Protein AF-A0A1H1I1M3-F1 (afdb_monomer_lite)

Sequence (233 aa):
MAVSGVIFKTKLDAVVPIEPDVLPPVRPRKKPLKFWPIGEDGAALAGPPSASALPGLVDVDDETRNTVATYEMVATALDGAIAVTSDAINPLKAQIAGLQVEAAQLKGVVAELRSQIAQIAFIQERLSIDRQGRPGQPGLRGRDGPPGVRGERGERGEPGRPAPAVIEWRPDPEAFTIQAVLSDGSTGPMIALRSLFEAYDAAASLLDDRDIAAASAEARAELERQTESHWAK

Radius of gyration: 39.54 Å; chains: 1; bounding box: 81×70×113 Å

Foldseek 3Di:
DDDDDDDDDDDPDDDDPDDPDPDPPDDPPPPPPPPDPPDPPPPPPDPDPPPDDDDPDDPCPVVNVVVVVVVVVVVVVVVVVVVVVVVVVVVVVVVVVVVVVVVVVVVVVVVVVVVVVVVVVVVVVVVVVVVVPDPPDPPDDDDDDDDDDPPDDDDDDDPDDDDWDFDDWDADPVQQWIWTQTPVRDIHDIDRCVVVVVVVVVVVVVVVVVVVVVVVVVVVVVVVVVVVVVVVD

pLDDT: mean 81.89, std 17.89, range [38.47, 98.38]

Secondary structure (DSSP, 8-state):
-------------------S------PPPPPP---PPPP----------------------HHHHHHHHHHHHHHHHHHHHHHHHHHHHHHHHHHHHHHHHHHHHHHHHHHHHHHHHHHHHHHHHHHHHHHT-SPPPPPP-PPPPPPPP-PPPPPPPPPPPPPPPEEEEEEETTTTEEEEEETTS-EEEEEE-HHHHHHHHHHHHHHHHHHHHHHHHHHHHHHHHHHHHHHT-

Structure (mmCIF, N/CA/C/O backbone):
data_AF-A0A1H1I1M3-F1
#
_entry.id   AF-A0A1H1I1M3-F1
#
loop_
_atom_site.group_PDB
_atom_site.id
_atom_site.type_symbol
_atom_site.label_atom_id
_atom_site.label_alt_id
_atom_site.label_comp_id
_atom_site.label_asym_id
_atom_site.label_entity_id
_atom_site.label_seq_id
_atom_site.pdbx_PDB_ins_code
_atom_site.Cartn_x
_atom_site.Cartn_y
_atom_site.Cartn_z
_atom_site.occupancy
_atom_site.B_iso_or_equiv
_atom_site.auth_seq_id
_atom_site.auth_comp_id
_atom_site.auth_asym_id
_atom_site.auth_atom_id
_atom_site.pdbx_PDB_model_num
ATOM 1 N N . MET A 1 1 ? 35.496 -7.332 -1.064 1.00 42.56 1 MET A N 1
ATOM 2 C CA . MET A 1 1 ? 34.671 -6.414 -1.878 1.00 42.56 1 MET A CA 1
ATOM 3 C C . MET A 1 1 ? 33.697 -5.726 -0.939 1.00 42.56 1 MET A C 1
ATOM 5 O O . MET A 1 1 ? 32.832 -6.394 -0.395 1.00 42.56 1 MET A O 1
ATOM 9 N N . ALA A 1 2 ? 33.927 -4.449 -0.637 1.00 38.47 2 ALA A N 1
ATOM 10 C CA . ALA A 1 2 ? 33.110 -3.673 0.292 1.00 38.47 2 ALA A CA 1
ATOM 11 C C . ALA A 1 2 ? 32.003 -2.962 -0.494 1.00 38.47 2 ALA A C 1
ATOM 13 O O . ALA A 1 2 ? 32.304 -2.143 -1.359 1.00 38.47 2 ALA A O 1
ATOM 14 N N . VAL A 1 3 ? 30.742 -3.287 -0.213 1.00 41.94 3 VAL A N 1
ATOM 15 C CA . VAL A 1 3 ? 29.587 -2.575 -0.772 1.00 41.94 3 VAL A CA 1
ATOM 16 C C . VAL A 1 3 ? 29.088 -1.624 0.311 1.00 41.94 3 VAL A C 1
ATOM 18 O O . VAL A 1 3 ? 28.521 -2.043 1.316 1.00 41.94 3 VAL A O 1
ATOM 21 N N . SER A 1 4 ? 29.394 -0.341 0.134 1.00 43.84 4 SER A N 1
ATOM 22 C CA . SER A 1 4 ? 28.952 0.747 1.006 1.00 43.84 4 SER A CA 1
ATOM 23 C C . SER A 1 4 ? 27.463 1.002 0.760 1.00 43.84 4 SER A C 1
ATOM 25 O O . SER A 1 4 ? 27.085 1.587 -0.255 1.00 43.84 4 SER A O 1
ATOM 27 N N . GLY A 1 5 ? 26.612 0.496 1.652 1.00 46.88 5 GLY A N 1
ATOM 28 C CA . GLY A 1 5 ? 25.166 0.699 1.614 1.00 46.88 5 GLY A CA 1
ATOM 29 C C . GLY A 1 5 ? 24.780 2.010 2.294 1.00 46.88 5 GLY A C 1
ATOM 30 O O . GLY A 1 5 ? 24.913 2.155 3.507 1.00 46.88 5 GLY A O 1
ATOM 31 N N . VAL A 1 6 ? 24.296 2.969 1.508 1.00 46.62 6 VAL A N 1
ATOM 32 C CA . VAL A 1 6 ? 23.736 4.238 1.987 1.00 46.62 6 VAL A CA 1
ATOM 33 C C . VAL A 1 6 ? 22.363 3.972 2.613 1.00 46.62 6 VAL A C 1
ATOM 35 O O . VAL A 1 6 ? 21.419 3.596 1.924 1.00 46.62 6 VAL A O 1
ATOM 38 N N . ILE A 1 7 ? 22.247 4.168 3.927 1.00 49.38 7 ILE A N 1
ATOM 39 C CA . ILE A 1 7 ? 20.989 4.034 4.673 1.00 49.38 7 ILE A CA 1
ATOM 40 C C . ILE A 1 7 ? 20.180 5.327 4.515 1.00 49.38 7 ILE A C 1
ATOM 42 O O . ILE A 1 7 ? 20.521 6.357 5.101 1.00 49.38 7 ILE A O 1
ATOM 46 N N . PHE A 1 8 ? 19.070 5.273 3.778 1.00 38.47 8 PHE A N 1
ATOM 47 C CA . PHE A 1 8 ? 18.045 6.314 3.826 1.00 38.47 8 PHE A CA 1
ATOM 48 C C . PHE A 1 8 ? 17.145 6.079 5.046 1.00 38.47 8 PHE A C 1
ATOM 50 O O . PHE A 1 8 ? 16.310 5.180 5.065 1.00 38.47 8 PHE A O 1
ATOM 57 N N . LYS A 1 9 ? 17.318 6.894 6.093 1.00 45.19 9 LYS A N 1
ATOM 58 C CA . LYS A 1 9 ? 16.369 6.983 7.211 1.00 45.19 9 LYS A CA 1
ATOM 59 C C . LYS A 1 9 ? 15.135 7.768 6.762 1.00 45.19 9 LYS A C 1
ATOM 61 O O . LYS A 1 9 ? 15.144 8.996 6.805 1.00 45.19 9 LYS A O 1
ATOM 66 N N . THR A 1 10 ? 14.060 7.085 6.388 1.00 42.09 10 THR A N 1
ATOM 67 C CA . THR A 1 10 ? 12.730 7.704 6.320 1.00 42.09 10 THR A CA 1
ATOM 68 C C . THR A 1 10 ? 12.078 7.616 7.694 1.00 42.09 10 THR A C 1
ATOM 70 O O . THR A 1 10 ? 11.663 6.546 8.134 1.00 42.09 10 THR A O 1
ATOM 73 N N . LYS A 1 11 ? 12.035 8.752 8.396 1.00 47.41 11 LYS A N 1
ATOM 74 C CA . LYS A 1 11 ? 11.219 8.922 9.599 1.00 47.41 11 LYS A CA 1
ATOM 75 C C . LYS A 1 11 ? 9.748 8.815 9.206 1.00 47.41 11 LYS A C 1
ATOM 77 O O . LYS A 1 11 ? 9.267 9.578 8.373 1.00 47.41 11 LYS A O 1
ATOM 82 N N . LEU A 1 12 ? 9.070 7.840 9.800 1.00 44.50 12 LEU A N 1
ATOM 83 C CA . LEU A 1 12 ? 7.626 7.685 9.758 1.00 44.50 12 LEU A CA 1
ATOM 84 C C . LEU A 1 12 ? 7.037 8.682 10.771 1.00 44.50 12 LEU A C 1
ATOM 86 O O . LEU A 1 12 ? 6.810 8.337 11.928 1.00 44.50 12 LEU A O 1
ATOM 90 N N . ASP A 1 13 ? 6.900 9.945 10.370 1.00 46.41 13 ASP A N 1
ATOM 91 C CA . ASP A 1 13 ? 6.314 10.975 11.225 1.00 46.41 13 ASP A CA 1
ATOM 92 C C . ASP A 1 13 ? 4.783 10.981 11.099 1.00 46.41 13 ASP A C 1
ATOM 94 O O . ASP A 1 13 ? 4.220 10.993 10.006 1.00 46.41 13 ASP A O 1
ATOM 98 N N . ALA A 1 14 ? 4.159 10.926 12.277 1.00 49.03 14 ALA A N 1
ATOM 99 C CA . ALA A 1 14 ? 2.832 11.376 12.684 1.00 49.03 14 ALA A CA 1
ATOM 100 C C . ALA A 1 14 ? 1.819 11.775 11.592 1.00 49.03 14 ALA A C 1
ATOM 102 O O . ALA A 1 14 ? 2.026 12.693 10.802 1.00 49.03 14 ALA A O 1
ATOM 103 N N . VAL A 1 15 ? 0.631 11.169 11.678 1.00 50.03 15 VAL A N 1
ATOM 104 C CA . VAL A 1 15 ? -0.590 11.619 10.998 1.00 50.03 15 VAL A CA 1
ATOM 105 C C . VAL A 1 15 ? -0.932 13.034 11.479 1.00 50.03 15 VAL A C 1
ATOM 107 O O . VAL A 1 15 ? -1.489 13.225 12.559 1.00 50.03 15 VAL A O 1
ATOM 110 N N . VAL A 1 16 ? -0.555 14.029 10.677 1.00 49.66 16 VAL A N 1
ATOM 111 C CA . VAL A 1 16 ? -0.916 15.437 10.865 1.00 49.66 16 VAL A CA 1
ATOM 112 C C . VAL A 1 16 ? -2.386 15.616 10.462 1.00 49.66 16 VAL A C 1
ATOM 114 O O . VAL A 1 16 ? -2.764 15.189 9.367 1.00 49.66 16 VAL A O 1
ATOM 117 N N . PRO A 1 17 ? -3.238 16.222 11.309 1.00 54.59 17 PRO A N 1
ATOM 118 C CA . PRO A 1 17 ? -4.605 16.557 10.931 1.00 54.59 17 PRO A CA 1
ATOM 119 C C . PRO A 1 17 ? -4.581 17.551 9.763 1.00 54.59 17 PRO A C 1
ATOM 121 O O . PRO A 1 17 ? -3.954 18.605 9.841 1.00 54.59 17 PRO A O 1
ATOM 124 N N . ILE A 1 18 ? -5.237 17.186 8.663 1.00 50.00 18 ILE A N 1
ATOM 125 C CA . ILE A 1 18 ? -5.334 18.006 7.453 1.00 50.00 18 ILE A CA 1
ATOM 126 C C . ILE A 1 18 ? -6.257 19.189 7.770 1.00 50.00 18 ILE A C 1
ATOM 128 O O . ILE A 1 18 ? -7.476 19.029 7.837 1.00 50.00 18 ILE A O 1
ATOM 132 N N . GLU A 1 19 ? -5.674 20.364 8.005 1.00 56.66 19 GLU A N 1
ATOM 133 C CA . GLU A 1 19 ? -6.408 21.629 8.044 1.00 56.66 19 GLU A CA 1
ATOM 134 C C . GLU A 1 19 ? -7.055 21.904 6.674 1.00 56.66 19 GLU A C 1
ATOM 136 O O . GLU A 1 19 ? -6.426 21.667 5.636 1.00 56.66 19 GLU A O 1
ATOM 141 N N . PRO A 1 20 ? -8.306 22.397 6.639 1.00 61.19 20 PRO A N 1
ATOM 142 C CA . PRO A 1 20 ? -8.978 22.721 5.392 1.00 61.19 20 PRO A CA 1
ATOM 143 C C . PRO A 1 20 ? -8.307 23.920 4.707 1.00 61.19 20 PRO A C 1
ATOM 145 O O . PRO A 1 20 ? -8.454 25.065 5.121 1.00 61.19 20 PRO A O 1
ATOM 148 N N . ASP A 1 21 ? -7.595 23.611 3.625 1.00 58.31 21 ASP A N 1
ATOM 149 C CA . ASP 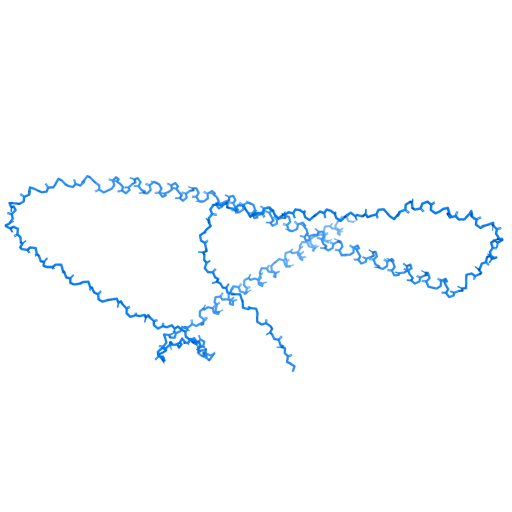A 1 21 ? -7.444 24.433 2.420 1.00 58.31 21 ASP A CA 1
ATOM 150 C C . ASP A 1 21 ? -6.884 25.856 2.614 1.00 58.31 21 ASP A C 1
ATOM 152 O O . ASP A 1 21 ? -7.373 26.839 2.053 1.00 58.31 21 ASP A O 1
ATOM 156 N N . VAL A 1 22 ? -5.785 25.978 3.366 1.00 55.97 22 VAL A N 1
ATOM 157 C CA . VAL A 1 22 ? -4.909 27.150 3.239 1.00 55.97 22 VAL A CA 1
ATOM 158 C C . VAL A 1 22 ? -4.063 26.958 1.983 1.00 55.97 22 VAL A C 1
ATOM 160 O O . VAL A 1 22 ? -2.968 26.394 2.022 1.00 55.97 22 VAL A O 1
ATOM 163 N N . LEU A 1 23 ? -4.604 27.400 0.844 1.00 65.19 23 LEU A N 1
ATOM 164 C CA . LEU A 1 23 ? -3.876 27.482 -0.421 1.00 65.19 23 LEU A CA 1
ATOM 165 C C . LEU A 1 23 ? -2.497 28.116 -0.167 1.00 65.19 23 LEU A C 1
ATOM 167 O O . LEU A 1 23 ? -2.428 29.229 0.369 1.00 65.19 23 LEU A O 1
ATOM 171 N N . PRO A 1 24 ? -1.389 27.443 -0.532 1.00 64.94 24 PRO A N 1
ATOM 172 C CA . PRO A 1 24 ? -0.064 28.004 -0.334 1.00 64.94 24 PRO A CA 1
ATOM 173 C C . PRO A 1 24 ? 0.019 29.350 -1.066 1.00 64.94 24 PRO A C 1
ATOM 175 O O . PRO A 1 24 ? -0.529 29.473 -2.169 1.00 64.94 24 PRO A O 1
ATOM 178 N N . PRO A 1 25 ? 0.699 30.363 -0.495 1.00 65.31 25 PRO A N 1
ATOM 179 C CA . PRO A 1 25 ? 0.826 31.663 -1.134 1.00 65.31 25 PRO A CA 1
ATOM 180 C C . PRO A 1 25 ? 1.374 31.457 -2.543 1.00 65.31 25 PRO A C 1
ATOM 182 O O . PRO A 1 25 ? 2.437 30.857 -2.733 1.00 65.31 25 PRO A O 1
ATOM 185 N N . VAL A 1 26 ? 0.596 31.908 -3.530 1.00 66.81 26 VAL A N 1
ATOM 186 C CA . VAL A 1 26 ? 0.902 31.806 -4.956 1.00 66.81 26 VAL A CA 1
ATOM 187 C C . VAL A 1 26 ? 2.319 32.321 -5.157 1.00 66.81 26 VAL A C 1
ATOM 189 O O . VAL A 1 26 ? 2.575 33.521 -5.041 1.00 66.81 26 VAL A O 1
ATOM 192 N N . ARG A 1 27 ? 3.267 31.408 -5.417 1.00 63.28 27 ARG A N 1
ATOM 193 C CA . ARG A 1 27 ? 4.649 31.804 -5.691 1.00 63.28 27 ARG A CA 1
ATOM 194 C C . ARG A 1 27 ? 4.596 32.778 -6.866 1.00 63.28 27 ARG A C 1
ATOM 196 O O . ARG A 1 27 ? 3.997 32.425 -7.888 1.00 63.28 27 ARG A O 1
ATOM 203 N N . PRO A 1 28 ? 5.183 33.981 -6.750 1.00 63.81 28 PRO A N 1
ATOM 204 C CA . PRO A 1 28 ? 5.180 34.928 -7.848 1.00 63.81 28 PRO A CA 1
ATOM 205 C C . PRO A 1 28 ? 5.785 34.222 -9.057 1.00 63.81 28 PRO A C 1
ATOM 207 O O . PRO A 1 28 ? 6.911 33.719 -8.993 1.00 63.81 28 PRO A O 1
ATOM 210 N N . ARG A 1 29 ? 4.994 34.111 -10.132 1.00 60.38 29 ARG A N 1
ATOM 211 C CA . ARG A 1 29 ? 5.424 33.518 -11.399 1.00 60.38 29 ARG A CA 1
ATOM 212 C C . ARG A 1 29 ? 6.768 34.146 -11.749 1.00 60.38 29 ARG A C 1
ATOM 214 O O . ARG A 1 29 ? 6.844 35.365 -11.920 1.00 60.38 29 ARG A O 1
ATOM 221 N N . LYS A 1 30 ? 7.830 33.330 -11.794 1.00 56.72 30 LYS A N 1
ATOM 222 C CA . LYS A 1 30 ? 9.136 33.768 -12.295 1.00 56.72 30 LYS A CA 1
ATOM 223 C C . LYS A 1 30 ? 8.859 34.422 -13.643 1.00 56.72 30 LYS A C 1
ATOM 225 O O . LYS A 1 30 ? 8.278 33.782 -14.519 1.00 56.72 30 LYS A O 1
ATOM 230 N N . LYS A 1 31 ? 9.164 35.719 -13.745 1.00 66.62 31 LYS A N 1
ATOM 231 C CA . LYS A 1 31 ? 8.976 36.488 -14.977 1.00 66.62 31 LYS A CA 1
ATOM 232 C C . LYS A 1 31 ? 9.589 35.666 -16.119 1.00 66.62 31 LYS A C 1
ATOM 234 O O . LYS A 1 31 ? 10.684 35.135 -15.909 1.00 66.62 31 LYS A O 1
ATOM 239 N N . PRO A 1 32 ? 8.901 35.512 -17.264 1.00 67.06 32 PRO A N 1
ATOM 240 C CA . PRO A 1 32 ? 9.473 34.803 -18.400 1.00 67.06 32 PRO A CA 1
ATOM 241 C C . PRO A 1 32 ? 10.851 35.400 -18.673 1.00 67.06 32 PRO A C 1
ATOM 243 O O . PRO A 1 32 ? 10.992 36.629 -18.660 1.00 67.06 32 PRO A O 1
ATOM 246 N N . LEU A 1 33 ? 11.864 34.541 -18.836 1.00 55.72 33 LEU A N 1
ATOM 247 C CA . LEU A 1 33 ? 13.166 34.978 -19.321 1.00 55.72 33 LEU A CA 1
ATOM 248 C C . LEU A 1 33 ? 12.891 35.769 -20.599 1.00 55.72 33 LEU A C 1
ATOM 250 O O . LEU A 1 33 ? 12.441 35.207 -21.596 1.00 55.72 33 LEU A O 1
ATOM 254 N N . LYS A 1 34 ? 13.089 37.088 -20.535 1.00 59.56 34 LYS A N 1
ATOM 255 C CA . LYS A 1 34 ? 13.102 37.927 -21.722 1.00 59.56 34 LYS A CA 1
ATOM 256 C C . LYS A 1 34 ? 14.296 37.445 -22.530 1.00 59.56 34 LYS A C 1
ATOM 258 O O . LYS A 1 34 ? 15.428 37.789 -22.204 1.00 59.56 34 LYS A O 1
ATOM 263 N N . PHE A 1 35 ? 14.029 36.616 -23.534 1.00 54.56 35 PHE A N 1
ATOM 264 C CA . PHE A 1 35 ? 14.908 36.499 -24.682 1.00 54.56 35 PHE A CA 1
ATOM 265 C C . PHE A 1 35 ? 15.078 37.924 -25.195 1.00 54.56 35 PHE A C 1
ATOM 267 O O . PHE A 1 35 ? 14.125 38.539 -25.674 1.00 54.56 35 PHE A O 1
ATOM 274 N N . TRP A 1 36 ? 16.256 38.492 -24.972 1.00 50.16 36 TRP A N 1
ATOM 275 C CA . TRP A 1 36 ? 16.646 39.667 -25.722 1.00 50.16 36 TRP A CA 1
ATOM 276 C C . TRP A 1 36 ? 16.751 39.202 -27.176 1.00 50.16 36 TRP A C 1
ATOM 278 O O . TRP A 1 36 ? 17.484 38.240 -27.426 1.00 50.16 36 TRP A O 1
ATOM 288 N N . PRO A 1 37 ? 16.010 39.799 -28.127 1.00 50.50 37 PRO A N 1
ATOM 289 C CA . PRO A 1 37 ? 16.393 39.659 -29.518 1.00 50.50 37 PRO A CA 1
ATOM 290 C C . PRO A 1 37 ? 17.838 40.148 -29.608 1.00 50.50 37 PRO A C 1
ATOM 292 O O . PRO A 1 37 ? 18.166 41.219 -29.094 1.00 50.50 37 PRO A O 1
ATOM 295 N N . ILE A 1 38 ? 18.711 39.318 -30.176 1.00 55.31 38 ILE A N 1
ATOM 296 C CA . ILE A 1 38 ? 20.031 39.764 -30.614 1.00 55.31 38 ILE A CA 1
ATOM 297 C C . ILE A 1 38 ? 19.762 40.984 -31.487 1.00 55.31 38 ILE A C 1
ATOM 299 O O . ILE A 1 38 ? 19.000 40.892 -32.450 1.00 55.31 38 ILE A O 1
ATOM 303 N N . GLY A 1 39 ? 20.261 42.127 -31.021 1.00 45.56 39 GLY A N 1
ATOM 304 C CA . GLY A 1 39 ? 19.856 43.433 -31.493 1.00 45.56 39 GLY A CA 1
ATOM 305 C C . GLY A 1 39 ? 20.009 43.550 -32.997 1.00 45.56 39 GLY A C 1
ATOM 306 O O . GLY A 1 39 ? 21.063 43.252 -33.559 1.00 45.56 39 GLY A O 1
ATOM 307 N N . GLU A 1 40 ? 18.959 44.093 -33.603 1.00 50.59 40 GLU A N 1
ATOM 308 C CA . GLU A 1 40 ? 19.010 45.002 -34.745 1.00 50.59 40 GLU A CA 1
ATOM 309 C C . GLU A 1 40 ? 19.822 46.259 -34.374 1.00 50.59 40 GLU A C 1
ATOM 311 O O . GLU A 1 40 ? 19.376 47.395 -34.552 1.00 50.59 40 GLU A O 1
ATOM 316 N N . ASP A 1 41 ? 21.019 46.075 -33.816 1.00 50.25 41 ASP A N 1
ATOM 317 C CA . ASP A 1 41 ? 21.994 47.136 -33.699 1.00 50.25 41 ASP A CA 1
ATOM 318 C C . ASP A 1 41 ? 22.412 47.402 -35.138 1.00 50.25 41 ASP A C 1
ATOM 320 O O . ASP A 1 41 ? 23.291 46.741 -35.690 1.00 50.25 41 ASP A O 1
ATOM 324 N N . GLY A 1 42 ? 21.703 48.344 -35.761 1.00 56.50 42 GLY A N 1
ATOM 325 C CA . GLY A 1 42 ? 21.952 48.923 -37.073 1.00 56.50 42 GLY A CA 1
ATOM 326 C C . GLY A 1 42 ? 23.299 49.642 -37.157 1.00 56.50 42 GLY A C 1
ATOM 327 O O . GLY A 1 42 ? 23.399 50.721 -37.736 1.00 56.50 42 GLY A O 1
ATOM 328 N N . ALA A 1 43 ? 24.355 49.046 -36.605 1.00 49.03 43 ALA A N 1
ATOM 329 C CA . ALA A 1 43 ? 25.679 49.166 -37.161 1.00 49.03 43 ALA A CA 1
ATOM 330 C C . ALA A 1 43 ? 25.572 48.568 -38.562 1.00 49.03 43 ALA A C 1
ATOM 332 O O . ALA A 1 43 ? 25.422 47.359 -38.729 1.00 49.03 43 ALA A O 1
ATOM 333 N N . ALA A 1 44 ? 25.569 49.451 -39.559 1.00 48.75 44 ALA A N 1
ATOM 334 C CA . ALA A 1 44 ? 25.718 49.092 -40.952 1.00 48.75 44 ALA A CA 1
ATOM 335 C C . ALA A 1 44 ? 26.859 48.074 -41.062 1.00 48.75 44 ALA A C 1
ATOM 337 O O . ALA A 1 44 ? 28.035 48.437 -40.993 1.00 48.75 44 ALA A O 1
ATOM 338 N N . LEU A 1 45 ? 26.502 46.791 -41.188 1.00 51.75 45 LEU A N 1
ATOM 339 C CA . LEU A 1 45 ? 27.407 45.781 -41.695 1.00 51.75 45 LEU A CA 1
ATOM 340 C C . LEU A 1 45 ? 27.850 46.341 -43.037 1.00 51.75 45 LEU A C 1
ATOM 342 O O . LEU A 1 45 ? 27.033 46.531 -43.942 1.00 51.75 45 LEU A O 1
ATOM 346 N N . ALA A 1 46 ? 29.125 46.728 -43.088 1.00 51.62 46 ALA A N 1
ATOM 347 C CA . ALA A 1 46 ? 29.807 47.135 -44.296 1.00 51.62 46 ALA A CA 1
ATOM 348 C C . ALA A 1 46 ? 29.342 46.216 -45.430 1.00 51.62 46 ALA A C 1
ATOM 350 O O . ALA A 1 46 ? 29.242 45.003 -45.227 1.00 51.62 46 ALA A O 1
ATOM 351 N N . GLY A 1 47 ? 28.967 46.825 -46.561 1.00 54.34 47 GLY A N 1
ATOM 352 C CA . GLY A 1 47 ? 28.328 46.140 -47.681 1.00 54.34 47 GLY A CA 1
ATOM 353 C C . GLY A 1 47 ? 29.005 44.808 -48.009 1.00 54.34 47 GLY A C 1
ATOM 354 O O . GLY A 1 47 ? 30.206 44.671 -47.751 1.00 54.34 47 GLY A O 1
ATOM 355 N N . PRO A 1 48 ? 28.244 43.833 -48.551 1.00 60.16 48 PRO A N 1
ATOM 356 C CA . PRO A 1 48 ? 28.747 42.487 -48.797 1.00 60.16 48 PRO A CA 1
ATOM 357 C C . PRO A 1 48 ? 30.123 42.607 -49.450 1.00 60.16 48 PRO A C 1
ATOM 359 O O . PRO A 1 48 ? 30.233 43.342 -50.440 1.00 60.16 48 PRO A O 1
ATOM 362 N N . PRO A 1 49 ? 31.181 41.996 -48.878 1.00 61.19 49 PRO A N 1
ATOM 363 C CA . PRO A 1 49 ? 32.490 42.062 -49.493 1.00 61.19 49 PRO A CA 1
ATOM 364 C C . PRO A 1 49 ? 32.305 41.614 -50.936 1.00 61.19 49 PRO A C 1
ATOM 366 O O . PRO A 1 49 ? 31.739 40.548 -51.192 1.00 61.19 49 PRO A O 1
ATOM 369 N N . SER A 1 50 ? 32.688 42.509 -51.851 1.00 60.06 50 SER A N 1
ATOM 370 C CA . SER A 1 50 ? 32.728 42.280 -53.290 1.00 60.06 50 SER A CA 1
ATOM 371 C C . SER A 1 50 ? 33.114 40.830 -53.539 1.00 60.06 50 SER A C 1
ATOM 373 O O . SER A 1 50 ? 34.088 40.371 -52.940 1.00 60.06 50 SER A O 1
ATOM 375 N N . ALA A 1 51 ? 32.306 40.129 -54.339 1.00 55.50 51 ALA A N 1
ATOM 376 C CA . ALA A 1 51 ? 32.428 38.715 -54.664 1.00 55.50 51 ALA A CA 1
ATOM 377 C C . ALA A 1 51 ? 33.813 38.413 -55.259 1.00 55.50 51 ALA A C 1
ATOM 379 O O . ALA A 1 51 ? 33.999 38.316 -56.470 1.00 55.50 51 ALA A O 1
ATOM 380 N N . SER A 1 52 ? 34.805 38.302 -54.383 1.00 59.00 52 SER A N 1
ATOM 381 C CA . SER A 1 52 ? 36.123 37.793 -54.688 1.00 59.00 52 SER A CA 1
ATOM 382 C C . SER A 1 52 ? 35.922 36.324 -55.001 1.00 59.00 52 SER A C 1
ATOM 384 O O . SER A 1 52 ? 35.435 35.575 -54.157 1.00 59.00 52 SER A O 1
ATOM 386 N N . ALA A 1 53 ? 36.212 35.996 -56.260 1.00 58.34 53 ALA A N 1
ATOM 387 C CA . ALA A 1 53 ? 36.257 34.676 -56.866 1.00 58.34 53 ALA A CA 1
ATOM 388 C C . ALA A 1 53 ? 36.200 33.531 -55.846 1.00 58.34 53 ALA A C 1
ATOM 390 O O . ALA A 1 53 ? 37.121 33.364 -55.044 1.00 58.34 53 ALA A O 1
ATOM 391 N N . LEU A 1 54 ? 35.103 32.765 -55.910 1.00 57.22 54 LEU A N 1
ATOM 392 C CA . LEU A 1 54 ? 34.927 31.494 -55.211 1.00 57.22 54 LEU A CA 1
ATOM 393 C C . LEU A 1 54 ? 36.265 30.736 -55.210 1.00 57.22 54 LEU A C 1
ATOM 395 O O . LEU A 1 54 ? 36.784 30.476 -56.302 1.00 57.22 54 LEU A O 1
ATOM 399 N N . PRO A 1 55 ? 36.852 30.413 -54.039 1.00 58.41 55 PRO A N 1
ATOM 400 C CA . PRO A 1 55 ? 38.013 29.541 -54.001 1.00 58.41 55 PRO A CA 1
ATOM 401 C C . PRO A 1 55 ? 37.635 28.260 -54.742 1.00 58.41 55 PRO A C 1
ATOM 403 O O . PRO A 1 55 ? 36.557 27.702 -54.519 1.00 58.41 55 PRO A O 1
ATOM 406 N N . GLY A 1 56 ? 38.476 27.891 -55.712 1.00 61.72 56 GLY A N 1
ATOM 407 C CA . GLY A 1 56 ? 38.228 26.776 -56.614 1.00 61.72 56 GLY A CA 1
ATOM 408 C C . GLY A 1 56 ? 37.814 25.539 -55.834 1.00 61.72 56 GLY A C 1
ATOM 409 O O . GLY A 1 56 ? 38.377 25.286 -54.772 1.00 61.72 56 GLY A O 1
ATOM 410 N N . LEU A 1 57 ? 36.802 24.848 -56.373 1.00 55.84 57 LEU A N 1
ATOM 411 C CA . LEU A 1 57 ? 36.303 23.529 -55.990 1.00 55.84 57 LEU A CA 1
ATOM 412 C C . LEU A 1 57 ? 37.345 22.778 -55.151 1.00 55.84 57 LEU A C 1
ATOM 414 O O . LEU A 1 57 ? 38.276 22.197 -55.704 1.00 55.84 57 LEU A O 1
ATOM 418 N N . VAL A 1 58 ? 37.235 22.894 -53.824 1.00 62.53 58 VAL A N 1
ATOM 419 C CA . VAL A 1 58 ? 38.137 22.203 -52.904 1.00 62.53 58 VAL A CA 1
ATOM 420 C C . VAL A 1 58 ? 37.861 20.731 -53.136 1.00 62.53 58 VAL A C 1
ATOM 422 O O . VAL A 1 58 ? 36.735 20.278 -52.916 1.00 62.53 58 VAL A O 1
ATOM 425 N N . ASP A 1 59 ? 38.848 20.032 -53.689 1.00 68.00 59 ASP A N 1
ATOM 426 C CA . ASP A 1 59 ? 38.760 18.598 -53.892 1.00 68.00 59 ASP A CA 1
ATOM 427 C C . ASP A 1 59 ? 38.550 17.993 -52.505 1.00 68.00 59 ASP A C 1
ATOM 429 O O . ASP A 1 59 ? 39.343 18.203 -51.589 1.00 68.00 59 ASP A O 1
ATOM 433 N N . VAL A 1 60 ? 37.375 17.404 -52.304 1.00 73.00 60 VAL A N 1
ATOM 434 C CA . VAL A 1 60 ? 36.962 16.849 -51.018 1.00 73.00 60 VAL A CA 1
ATOM 435 C C . VAL A 1 60 ? 37.853 15.636 -50.795 1.00 73.00 60 VAL A C 1
ATOM 437 O O . VAL A 1 60 ? 37.578 14.569 -51.349 1.00 73.00 60 VAL A O 1
ATOM 440 N N . ASP A 1 61 ? 38.944 15.837 -50.052 1.00 79.56 61 ASP A N 1
ATOM 441 C CA . ASP A 1 61 ? 39.931 14.806 -49.747 1.00 79.56 61 ASP A CA 1
ATOM 442 C C . ASP A 1 61 ? 39.218 13.554 -49.219 1.00 79.56 61 ASP A C 1
ATOM 444 O O . ASP A 1 61 ? 38.260 13.652 -48.441 1.00 79.56 61 ASP A O 1
ATOM 448 N N . ASP A 1 62 ? 39.680 12.366 -49.611 1.00 82.62 62 ASP A N 1
ATOM 449 C CA . ASP A 1 62 ? 39.033 11.089 -49.269 1.00 82.62 62 ASP A CA 1
ATOM 450 C C . ASP A 1 62 ? 38.834 10.886 -47.752 1.00 82.62 62 ASP A C 1
ATOM 452 O O . ASP A 1 62 ? 37.908 10.192 -47.326 1.00 82.62 62 ASP A O 1
ATOM 456 N N . GLU A 1 63 ? 39.636 11.556 -46.920 1.00 82.88 63 GLU A N 1
ATOM 457 C CA . GLU A 1 63 ? 39.482 11.590 -45.463 1.00 82.88 63 GLU A CA 1
ATOM 458 C C . GLU A 1 63 ? 38.144 12.210 -45.024 1.00 82.88 63 GLU A C 1
ATOM 460 O O . GLU A 1 63 ? 37.457 11.665 -44.159 1.00 82.88 63 GLU A O 1
ATOM 465 N N . THR A 1 64 ? 37.713 13.300 -45.665 1.00 86.12 64 THR A N 1
ATOM 466 C CA . THR A 1 64 ? 36.430 13.956 -45.363 1.00 86.12 64 THR A CA 1
ATOM 467 C C . THR A 1 64 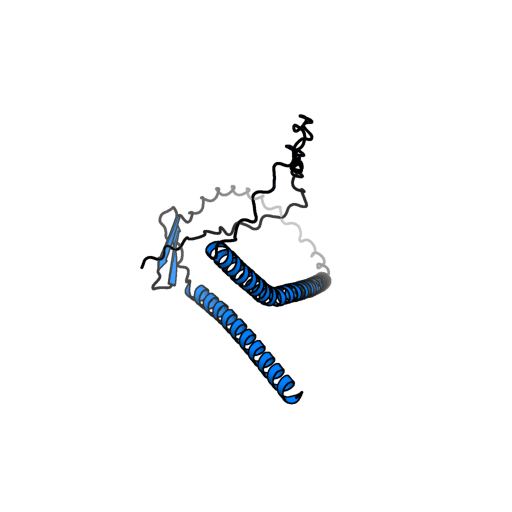? 35.227 13.151 -45.859 1.00 86.12 64 THR A C 1
ATOM 469 O O . THR A 1 64 ? 34.180 13.145 -45.216 1.00 86.12 64 THR A O 1
ATOM 472 N N . ARG A 1 65 ? 35.370 12.390 -46.953 1.00 82.81 65 ARG A N 1
ATOM 473 C CA . ARG A 1 65 ? 34.325 11.448 -47.392 1.00 82.81 65 ARG A CA 1
ATOM 474 C C . ARG A 1 65 ? 34.142 10.310 -46.391 1.00 82.81 65 ARG A C 1
ATOM 476 O O . ARG A 1 65 ? 33.011 9.923 -46.105 1.00 82.81 65 ARG A O 1
ATOM 483 N N . ASN A 1 66 ? 35.240 9.805 -45.828 1.00 88.50 66 ASN A N 1
ATOM 484 C CA . ASN A 1 66 ? 35.190 8.753 -44.818 1.00 88.50 66 ASN A CA 1
ATOM 485 C C . ASN A 1 66 ? 34.541 9.241 -43.510 1.00 88.50 66 ASN A C 1
ATOM 487 O O . ASN A 1 66 ? 33.742 8.520 -42.920 1.00 88.50 66 ASN A O 1
ATOM 491 N N . THR A 1 67 ? 34.815 10.475 -43.068 1.00 90.06 67 THR A N 1
ATOM 492 C CA . THR A 1 67 ? 34.157 11.023 -41.868 1.00 90.06 67 THR A CA 1
ATOM 493 C C . THR A 1 67 ? 32.661 11.242 -42.075 1.00 90.06 67 THR A C 1
ATOM 495 O O . THR A 1 67 ? 31.875 10.908 -41.194 1.00 90.06 67 THR A O 1
ATOM 498 N N . VAL A 1 68 ? 32.227 11.728 -43.241 1.00 92.25 68 VAL A N 1
ATOM 499 C CA . VAL A 1 68 ? 30.790 11.850 -43.543 1.00 92.25 68 VAL A CA 1
ATOM 500 C C . VAL A 1 68 ? 30.107 10.479 -43.517 1.00 92.25 68 VAL A C 1
ATOM 502 O O . VAL A 1 68 ? 29.074 10.331 -42.866 1.00 92.25 68 VAL A O 1
ATOM 505 N N . ALA A 1 69 ? 30.721 9.456 -44.118 1.00 92.56 69 ALA A N 1
ATOM 506 C CA . ALA A 1 69 ? 30.187 8.095 -44.098 1.00 92.56 69 ALA A CA 1
ATOM 507 C C . ALA A 1 69 ? 30.077 7.518 -42.672 1.00 92.56 69 ALA A C 1
ATOM 509 O O . ALA A 1 69 ? 29.094 6.847 -42.347 1.00 92.56 69 ALA A O 1
ATOM 510 N N . THR A 1 70 ? 31.044 7.795 -41.785 1.00 94.25 70 THR A N 1
ATOM 511 C CA . THR A 1 70 ? 30.945 7.356 -40.384 1.00 94.25 70 THR A CA 1
ATOM 512 C C . THR A 1 70 ? 29.842 8.094 -39.628 1.00 94.25 70 THR A C 1
ATOM 514 O O . THR A 1 70 ? 29.113 7.452 -38.870 1.00 94.25 70 THR A O 1
ATOM 517 N N . TYR A 1 71 ? 29.650 9.398 -39.856 1.00 95.06 71 TYR A N 1
ATOM 518 C CA . TYR A 1 71 ? 28.536 10.143 -39.259 1.00 95.06 71 TYR A CA 1
ATOM 519 C C . TYR A 1 71 ? 27.169 9.639 -39.732 1.00 95.06 71 TYR A C 1
ATOM 521 O O . TYR A 1 71 ? 26.276 9.476 -38.903 1.00 95.06 71 TYR A O 1
ATOM 529 N N . GLU A 1 72 ? 27.001 9.339 -41.022 1.00 95.25 72 GLU A N 1
ATOM 530 C CA . GLU A 1 72 ? 25.749 8.786 -41.560 1.00 95.25 72 GLU A CA 1
ATOM 531 C C . GLU A 1 72 ? 25.423 7.412 -40.962 1.00 95.25 72 GLU A C 1
ATOM 533 O O . GLU A 1 72 ? 24.278 7.145 -40.581 1.00 95.25 72 GLU A O 1
ATOM 538 N N . MET A 1 73 ? 26.432 6.551 -40.802 1.00 95.75 73 MET A N 1
ATOM 539 C CA . MET A 1 73 ? 26.262 5.251 -40.153 1.00 95.75 73 MET A CA 1
ATOM 540 C C . MET A 1 73 ? 25.853 5.401 -38.680 1.00 95.75 73 MET A C 1
ATOM 542 O O . MET A 1 73 ? 24.958 4.694 -38.214 1.00 95.75 73 MET A O 1
ATOM 546 N N . VAL A 1 74 ? 26.465 6.340 -37.948 1.00 97.31 74 VAL A N 1
ATOM 547 C CA . VAL A 1 74 ? 26.108 6.631 -36.549 1.00 97.31 74 VAL A CA 1
ATOM 548 C C . VAL A 1 74 ? 24.699 7.216 -36.442 1.00 97.31 74 VAL A C 1
ATOM 550 O O . VAL A 1 74 ? 23.950 6.801 -35.561 1.00 97.31 74 VAL A O 1
ATOM 553 N N . ALA A 1 75 ? 24.314 8.131 -37.335 1.00 96.44 75 ALA A N 1
ATOM 554 C CA . ALA A 1 75 ? 22.967 8.699 -37.366 1.00 96.44 75 ALA A CA 1
ATOM 555 C C . ALA A 1 75 ? 21.912 7.608 -37.602 1.00 96.44 75 ALA A C 1
ATOM 557 O O . ALA A 1 75 ? 20.967 7.485 -36.828 1.00 96.44 75 ALA A O 1
ATOM 558 N N . THR A 1 76 ? 22.150 6.734 -38.584 1.00 96.62 76 THR A N 1
ATOM 559 C CA . THR A 1 76 ? 21.266 5.596 -38.884 1.00 96.62 76 THR A CA 1
ATOM 560 C C . THR A 1 76 ? 21.164 4.629 -37.699 1.00 96.62 76 THR A C 1
ATOM 562 O O . THR A 1 76 ? 20.081 4.142 -37.372 1.00 96.62 76 THR A O 1
ATOM 565 N N . ALA A 1 77 ? 22.281 4.360 -37.013 1.00 96.38 77 ALA A N 1
ATOM 566 C CA . ALA A 1 77 ? 22.288 3.521 -35.817 1.00 96.38 77 ALA A CA 1
ATOM 567 C C . ALA A 1 77 ? 21.513 4.160 -34.651 1.00 96.38 77 ALA A C 1
ATOM 569 O O . ALA A 1 77 ? 20.805 3.459 -33.924 1.00 96.38 77 ALA A O 1
ATOM 570 N N . LEU A 1 78 ? 21.617 5.481 -34.481 1.00 97.62 78 LEU A N 1
ATOM 571 C CA . LEU A 1 78 ? 20.886 6.218 -33.454 1.00 97.62 78 LEU A CA 1
ATOM 572 C C . LEU A 1 78 ? 19.378 6.218 -33.732 1.00 97.62 78 LEU A C 1
ATOM 574 O O . LEU A 1 78 ? 18.604 5.959 -32.813 1.00 97.62 78 LEU A O 1
ATOM 578 N N . ASP A 1 79 ? 18.965 6.424 -34.983 1.00 96.62 79 ASP A N 1
ATOM 579 C CA . ASP A 1 79 ? 17.557 6.346 -35.386 1.00 96.62 79 ASP A CA 1
ATOM 580 C C . ASP A 1 79 ? 16.976 4.950 -35.119 1.00 96.62 79 ASP A C 1
ATOM 582 O O . ASP A 1 79 ? 15.871 4.822 -34.587 1.00 96.62 79 ASP A O 1
ATOM 586 N N . GLY A 1 80 ? 17.754 3.894 -35.385 1.00 96.75 80 GLY A N 1
ATOM 587 C CA . GLY A 1 80 ? 17.389 2.523 -35.025 1.00 96.75 80 GLY A CA 1
ATOM 588 C C . GLY A 1 80 ? 17.220 2.327 -33.513 1.00 96.75 80 GLY A C 1
ATOM 589 O O . GLY A 1 80 ? 16.235 1.736 -33.070 1.00 96.75 80 GLY A O 1
ATOM 590 N N . ALA A 1 81 ? 18.132 2.864 -32.698 1.00 96.81 81 ALA A N 1
ATOM 591 C CA . ALA A 1 81 ? 18.024 2.798 -31.239 1.00 96.81 81 ALA A CA 1
ATOM 592 C C . ALA A 1 81 ? 16.814 3.589 -30.704 1.00 96.81 81 ALA A C 1
ATOM 594 O O . ALA A 1 81 ? 16.135 3.143 -29.774 1.00 96.81 81 ALA A O 1
ATOM 595 N N . ILE A 1 82 ? 16.501 4.741 -31.305 1.00 96.31 82 ILE A N 1
ATOM 596 C CA . ILE A 1 82 ? 15.308 5.533 -30.977 1.00 96.31 82 ILE A CA 1
ATOM 597 C C . ILE A 1 82 ? 14.036 4.753 -31.328 1.00 96.31 82 ILE A C 1
ATOM 599 O O . ILE A 1 82 ? 13.103 4.725 -30.527 1.00 96.31 82 ILE A O 1
ATOM 603 N N . ALA A 1 83 ? 13.999 4.073 -32.476 1.00 95.81 83 ALA A N 1
ATOM 604 C CA . ALA A 1 83 ? 12.861 3.242 -32.859 1.00 95.81 83 ALA A CA 1
ATOM 605 C C . ALA A 1 83 ? 12.639 2.095 -31.858 1.00 95.81 83 ALA A C 1
ATOM 607 O O . ALA A 1 83 ? 11.556 1.984 -31.290 1.00 95.81 83 ALA A O 1
ATOM 608 N N . VAL A 1 84 ? 13.690 1.330 -31.536 1.00 97.00 84 VAL A N 1
ATOM 609 C CA . VAL A 1 84 ? 13.621 0.218 -30.566 1.00 97.00 84 VAL A CA 1
ATOM 610 C C . VAL A 1 84 ? 13.179 0.695 -29.179 1.00 97.00 84 VAL A C 1
ATOM 612 O O . VAL A 1 84 ? 12.368 0.049 -28.516 1.00 97.00 84 VAL A O 1
ATOM 615 N N . THR A 1 85 ? 13.688 1.841 -28.718 1.00 96.25 85 THR A N 1
ATOM 616 C CA . THR A 1 85 ? 13.286 2.395 -27.416 1.00 96.25 85 THR A CA 1
ATOM 617 C C . THR A 1 85 ? 11.852 2.918 -27.430 1.00 96.25 85 THR A C 1
ATOM 619 O O . THR A 1 85 ? 11.130 2.718 -26.455 1.00 96.25 85 THR A O 1
ATOM 622 N N . SER A 1 86 ? 11.399 3.534 -28.524 1.00 95.50 86 SER A N 1
ATOM 623 C CA . SER A 1 86 ? 10.002 3.946 -28.702 1.00 95.50 86 SER A CA 1
ATOM 624 C C . SER A 1 86 ? 9.058 2.741 -28.656 1.00 95.50 86 SER A C 1
ATOM 626 O O . SER A 1 86 ? 8.066 2.764 -27.922 1.00 95.50 86 SER A O 1
ATOM 628 N N . ASP A 1 87 ? 9.416 1.659 -29.350 1.00 96.12 87 ASP A N 1
ATOM 629 C CA . ASP A 1 87 ? 8.653 0.409 -29.370 1.00 96.12 87 ASP A CA 1
ATOM 630 C C . ASP A 1 87 ? 8.565 -0.239 -27.985 1.00 96.12 87 ASP A C 1
ATOM 632 O O . ASP A 1 87 ? 7.521 -0.782 -27.636 1.00 96.12 87 ASP A O 1
ATOM 636 N N . ALA A 1 88 ? 9.600 -0.108 -27.149 1.00 95.38 88 ALA A N 1
ATOM 637 C CA . ALA A 1 88 ? 9.567 -0.555 -25.756 1.00 95.38 88 ALA A CA 1
ATOM 638 C C . ALA A 1 88 ? 8.762 0.383 -24.828 1.00 95.38 88 ALA A C 1
ATOM 640 O O . ALA A 1 88 ? 8.117 -0.068 -23.882 1.00 95.38 88 ALA A O 1
ATOM 641 N N . ILE A 1 89 ? 8.765 1.696 -25.080 1.00 97.00 89 ILE A N 1
ATOM 642 C CA . ILE A 1 89 ? 8.082 2.693 -24.235 1.00 97.00 89 ILE A CA 1
ATOM 643 C C . ILE A 1 89 ? 6.561 2.686 -24.452 1.00 97.00 89 ILE A C 1
ATOM 645 O O . ILE A 1 89 ? 5.796 2.905 -23.508 1.00 97.00 89 ILE A O 1
ATOM 649 N N . ASN A 1 90 ? 6.103 2.463 -25.682 1.00 96.00 90 ASN A N 1
ATOM 650 C CA . ASN A 1 90 ? 4.681 2.479 -26.028 1.00 96.00 90 ASN A CA 1
ATOM 651 C C . ASN A 1 90 ? 3.819 1.452 -25.258 1.00 96.00 90 ASN A C 1
ATOM 653 O O . ASN A 1 90 ? 2.788 1.868 -24.719 1.00 96.00 90 ASN A O 1
ATOM 657 N N . PRO A 1 91 ? 4.201 0.165 -25.113 1.00 96.81 91 PRO A N 1
ATOM 658 C CA . PRO A 1 91 ? 3.428 -0.791 -24.322 1.00 96.81 91 PRO A CA 1
ATOM 659 C C . PRO A 1 91 ? 3.407 -0.425 -22.835 1.00 96.81 91 PRO A C 1
ATOM 661 O O . PRO A 1 91 ? 2.354 -0.508 -22.208 1.00 96.81 91 PRO A O 1
ATOM 664 N N . LEU A 1 92 ? 4.514 0.083 -22.280 1.00 97.31 92 LEU A N 1
ATOM 665 C CA . LEU A 1 92 ? 4.554 0.547 -20.888 1.00 97.31 92 LEU A CA 1
ATOM 666 C C . LEU A 1 92 ? 3.592 1.720 -20.652 1.00 97.31 92 LEU A C 1
ATOM 668 O O . LEU A 1 92 ? 2.887 1.757 -19.645 1.00 97.31 92 LEU A O 1
ATOM 672 N N . LYS A 1 93 ? 3.499 2.667 -21.595 1.00 97.50 93 LYS A N 1
ATOM 673 C CA . LYS A 1 93 ? 2.505 3.752 -21.527 1.00 97.50 93 LYS A CA 1
ATOM 674 C C . LYS A 1 93 ? 1.073 3.216 -21.552 1.00 97.50 93 LYS A C 1
ATOM 676 O O . LYS A 1 93 ? 0.233 3.718 -20.805 1.00 97.50 93 LYS A O 1
ATOM 681 N N . ALA A 1 94 ? 0.800 2.207 -22.379 1.00 96.12 94 ALA A N 1
ATOM 682 C CA . ALA A 1 94 ? -0.510 1.564 -22.434 1.00 96.12 94 ALA A CA 1
ATOM 683 C C . ALA A 1 94 ? -0.849 0.844 -21.115 1.00 96.12 94 ALA A C 1
ATOM 685 O O . ALA A 1 94 ? -1.953 1.011 -20.600 1.00 96.12 94 ALA A O 1
ATOM 686 N N . GLN A 1 95 ? 0.111 0.130 -20.516 1.00 97.81 95 GLN A N 1
ATOM 687 C CA . GLN A 1 95 ? -0.049 -0.505 -19.203 1.00 97.81 95 GLN A CA 1
ATOM 688 C C . GLN A 1 95 ? -0.319 0.525 -18.098 1.00 97.81 95 GLN A C 1
ATOM 690 O O . GLN A 1 95 ? -1.248 0.351 -17.312 1.00 97.81 95 GLN A O 1
ATOM 695 N N . ILE A 1 96 ? 0.426 1.637 -18.066 1.00 96.19 96 ILE A N 1
ATOM 696 C CA . ILE A 1 96 ? 0.195 2.727 -17.102 1.00 96.19 96 ILE A CA 1
ATOM 697 C C . ILE A 1 96 ? -1.221 3.294 -17.253 1.00 96.19 96 ILE A C 1
ATOM 699 O O . ILE A 1 96 ? -1.896 3.522 -16.249 1.00 96.19 96 ILE A O 1
ATOM 703 N N . ALA A 1 97 ? -1.693 3.498 -18.486 1.00 96.00 97 ALA A N 1
ATOM 704 C CA . ALA A 1 97 ? -3.059 3.951 -18.733 1.00 96.00 97 ALA A CA 1
ATOM 705 C C . ALA A 1 97 ? -4.101 2.926 -18.244 1.00 96.00 97 ALA A C 1
ATOM 707 O O . ALA A 1 97 ? -5.084 3.314 -17.612 1.00 96.00 97 ALA A O 1
ATOM 708 N N . GLY A 1 98 ? -3.864 1.627 -18.462 1.00 96.31 98 GLY A N 1
ATOM 709 C CA . GLY A 1 98 ? -4.706 0.545 -17.940 1.00 96.31 98 GLY A CA 1
ATOM 710 C C . GLY A 1 98 ? -4.800 0.556 -16.412 1.00 96.31 98 GLY A C 1
ATOM 711 O O . GLY A 1 98 ? -5.896 0.635 -15.857 1.00 96.31 98 GLY A O 1
ATOM 712 N N . LEU A 1 99 ? -3.656 0.608 -15.725 1.00 97.75 99 LEU A N 1
ATOM 713 C CA . LEU A 1 99 ? -3.593 0.678 -14.261 1.00 97.75 99 LEU A CA 1
ATOM 714 C C . LEU A 1 99 ? -4.281 1.932 -13.700 1.00 97.75 99 LEU A C 1
ATOM 716 O O . LEU A 1 99 ? -4.890 1.890 -12.631 1.00 97.75 99 LEU A O 1
ATOM 720 N N . GLN A 1 100 ? -4.225 3.062 -14.412 1.00 96.00 100 GLN A N 1
ATOM 721 C CA . GLN A 1 100 ? -4.945 4.277 -14.017 1.00 96.00 100 GLN A CA 1
ATOM 722 C C . GLN A 1 100 ? -6.468 4.104 -14.091 1.00 96.00 100 GLN A C 1
ATOM 724 O O . GLN A 1 100 ? -7.177 4.603 -13.211 1.00 96.00 100 GLN A O 1
ATOM 729 N N . VAL A 1 101 ? -6.973 3.384 -15.098 1.00 97.75 101 VAL A N 1
ATOM 730 C CA . VAL A 1 101 ? -8.400 3.048 -15.213 1.00 97.75 101 VAL A CA 1
ATOM 731 C C . VAL A 1 101 ? -8.825 2.107 -14.085 1.00 97.75 101 VAL A C 1
ATOM 733 O O . VAL A 1 101 ? -9.821 2.383 -13.415 1.00 97.75 101 VAL A O 1
ATOM 736 N N . GLU A 1 102 ? -8.055 1.056 -13.805 1.00 96.88 102 GLU A N 1
ATOM 737 C CA . GLU A 1 102 ? -8.328 0.137 -12.689 1.00 96.88 102 GLU A CA 1
ATOM 738 C C . GLU A 1 102 ? -8.330 0.864 -11.338 1.00 96.88 102 GLU A C 1
ATOM 740 O O . GLU A 1 102 ? -9.244 0.699 -10.528 1.00 96.88 102 GLU A O 1
ATOM 745 N N . ALA A 1 103 ? -7.360 1.753 -11.105 1.00 95.00 103 ALA A N 1
ATOM 746 C CA . ALA A 1 103 ? -7.309 2.562 -9.893 1.00 95.00 103 ALA A CA 1
ATOM 747 C C . ALA A 1 103 ? -8.536 3.481 -9.751 1.00 95.00 103 ALA A C 1
ATOM 749 O O . ALA A 1 103 ? -9.015 3.707 -8.636 1.00 95.00 103 ALA A O 1
ATOM 750 N N . ALA A 1 104 ? -9.063 4.015 -10.858 1.00 95.25 104 ALA A N 1
ATOM 751 C CA . ALA A 1 104 ? -10.297 4.798 -10.851 1.00 95.25 104 ALA A CA 1
ATOM 752 C C . ALA A 1 104 ? -11.525 3.928 -10.523 1.00 95.25 104 ALA A C 1
ATOM 754 O O . ALA A 1 104 ? -12.364 4.340 -9.718 1.00 95.25 104 ALA A O 1
ATOM 755 N N . GLN A 1 105 ? -11.599 2.712 -11.069 1.00 96.62 105 GLN A N 1
ATOM 756 C CA . GLN A 1 105 ? -12.669 1.753 -10.777 1.00 96.62 105 GLN A CA 1
ATOM 757 C C . GLN A 1 105 ? -12.661 1.318 -9.305 1.00 96.62 105 GLN A C 1
ATOM 759 O O . GLN A 1 105 ? -13.694 1.387 -8.639 1.00 96.62 105 GLN A O 1
ATOM 764 N N . LEU A 1 106 ? -11.493 0.964 -8.757 1.00 97.44 106 LEU A N 1
ATOM 765 C CA . LEU A 1 106 ? -11.344 0.591 -7.347 1.00 97.44 106 LEU A CA 1
ATOM 766 C C . LEU A 1 106 ? -11.752 1.727 -6.405 1.00 97.44 106 LEU A C 1
ATOM 768 O O . LEU A 1 106 ? -12.422 1.488 -5.401 1.00 97.44 106 LEU A O 1
ATOM 772 N N . LYS A 1 107 ? -11.409 2.979 -6.735 1.00 96.56 107 LYS A N 1
ATOM 773 C CA . LYS A 1 107 ? -11.876 4.148 -5.971 1.00 96.56 107 LYS A CA 1
ATOM 774 C C . LYS A 1 107 ? -13.401 4.269 -5.984 1.00 96.56 107 LYS A C 1
ATOM 776 O O . LYS A 1 107 ? -13.973 4.613 -4.950 1.00 96.56 107 LYS A O 1
ATOM 781 N N . GLY A 1 108 ? -14.045 3.960 -7.110 1.00 97.25 108 GLY A N 1
ATOM 782 C CA . GLY A 1 108 ? -15.503 3.890 -7.220 1.00 97.25 108 GLY A CA 1
ATOM 783 C C . GLY A 1 108 ? -16.104 2.847 -6.275 1.00 97.25 108 GLY A C 1
ATOM 784 O O . GLY A 1 108 ? -16.954 3.185 -5.453 1.00 97.25 108 GLY A O 1
ATOM 785 N N . VAL A 1 109 ? -15.588 1.615 -6.308 1.00 98.06 109 VAL A N 1
ATOM 786 C CA . VAL A 1 109 ? -16.040 0.522 -5.424 1.00 98.06 109 VAL A CA 1
ATOM 787 C C . VAL A 1 109 ? -15.839 0.874 -3.947 1.00 98.06 109 VAL A C 1
ATOM 789 O O . VAL A 1 109 ? -16.729 0.667 -3.125 1.00 98.06 109 VAL A O 1
ATOM 792 N N . VAL A 1 110 ? -14.698 1.467 -3.583 1.00 97.69 110 VAL A N 1
ATOM 793 C CA . VAL A 1 110 ? -14.438 1.905 -2.201 1.00 97.69 110 VAL A CA 1
ATOM 794 C C . VAL A 1 110 ? -15.428 2.986 -1.756 1.00 97.69 110 VAL A C 1
ATOM 796 O O . VAL A 1 110 ? -15.866 2.970 -0.604 1.00 97.69 110 VAL A O 1
ATOM 799 N N . ALA A 1 111 ? -15.795 3.921 -2.634 1.00 97.44 111 ALA A N 1
ATOM 800 C CA . ALA A 1 111 ? -16.798 4.938 -2.322 1.00 97.44 111 ALA A CA 1
ATOM 801 C C . ALA A 1 111 ? -18.188 4.318 -2.092 1.00 97.44 111 ALA A C 1
ATOM 803 O O . ALA A 1 111 ? -18.874 4.691 -1.138 1.00 97.44 111 ALA A O 1
ATOM 804 N N . GLU A 1 112 ? -18.569 3.332 -2.906 1.00 98.25 112 GLU A N 1
ATOM 805 C CA . GLU A 1 112 ? -19.824 2.593 -2.748 1.00 98.25 112 GLU A CA 1
ATOM 806 C C . GLU A 1 112 ? -19.867 1.807 -1.430 1.00 98.25 112 GLU A C 1
ATOM 808 O O . GLU A 1 112 ? -20.804 1.967 -0.647 1.00 98.25 112 GLU A O 1
ATOM 813 N N . LEU A 1 113 ? -18.817 1.042 -1.114 1.00 98.19 113 LEU A N 1
ATOM 814 C CA . LEU A 1 113 ? -18.721 0.297 0.146 1.00 98.19 113 LEU A CA 1
ATOM 815 C C . LEU A 1 113 ? -18.769 1.219 1.368 1.00 98.19 113 LEU A C 1
ATOM 817 O O . LEU A 1 113 ? -19.429 0.909 2.360 1.00 98.19 113 LEU A O 1
ATOM 821 N N . ARG A 1 114 ? -18.119 2.388 1.305 1.00 97.75 114 ARG A N 1
ATOM 822 C CA . ARG A 1 114 ? -18.208 3.399 2.372 1.00 97.75 114 ARG A CA 1
ATOM 823 C C . ARG A 1 114 ? -19.640 3.897 2.565 1.00 97.75 114 ARG A C 1
ATOM 825 O O . ARG A 1 114 ? -20.062 4.075 3.707 1.00 97.75 114 ARG A O 1
ATOM 832 N N . SER A 1 115 ? -20.393 4.086 1.479 1.00 98.31 115 SER A N 1
ATOM 833 C CA . SER A 1 115 ? -21.815 4.441 1.549 1.00 98.31 115 SER A CA 1
ATOM 834 C C . SER A 1 115 ? -22.645 3.330 2.201 1.00 98.31 115 SER A C 1
ATOM 836 O O . SER A 1 115 ? -23.428 3.607 3.109 1.00 98.31 115 SER A O 1
ATOM 838 N N . GLN A 1 116 ? -22.417 2.068 1.822 1.00 98.38 116 GLN A N 1
ATOM 839 C CA . GLN A 1 116 ? -23.099 0.913 2.417 1.00 98.38 116 GLN A CA 1
ATOM 840 C C . GLN A 1 116 ? -22.814 0.783 3.921 1.00 98.38 116 GLN A C 1
ATOM 842 O O . GLN A 1 116 ? -23.739 0.599 4.713 1.00 98.38 116 GLN A O 1
ATOM 847 N N . ILE A 1 117 ? -21.555 0.950 4.344 1.00 97.88 117 ILE A N 1
ATOM 848 C CA . ILE A 1 117 ? -21.175 0.942 5.766 1.00 97.88 117 ILE A CA 1
ATOM 849 C C . ILE A 1 117 ? -21.907 2.052 6.529 1.00 97.88 117 ILE A C 1
ATOM 851 O O . ILE A 1 117 ? -22.440 1.799 7.609 1.00 97.88 117 ILE A O 1
ATOM 855 N N . ALA A 1 118 ? -21.988 3.262 5.965 1.00 97.06 118 ALA A N 1
ATOM 856 C CA . ALA A 1 118 ? -22.710 4.370 6.588 1.00 97.06 118 ALA A CA 1
ATOM 857 C C . ALA A 1 118 ? -24.214 4.073 6.742 1.00 97.06 118 ALA A C 1
ATOM 859 O O . ALA A 1 118 ? -24.799 4.377 7.782 1.00 97.06 118 ALA A O 1
ATOM 860 N N . GLN A 1 119 ? -24.836 3.430 5.747 1.00 98.12 119 GLN A N 1
ATOM 861 C CA . GLN A 1 119 ? -26.238 3.005 5.825 1.00 98.12 119 GLN A CA 1
ATOM 862 C C . GLN A 1 119 ? -26.461 1.946 6.913 1.00 98.12 119 GLN A C 1
ATOM 864 O O . GLN A 1 119 ? -27.403 2.062 7.698 1.00 98.12 119 GLN A O 1
ATOM 869 N N . ILE A 1 120 ? -25.589 0.937 7.002 1.00 98.00 120 ILE A N 1
ATOM 870 C CA . ILE A 1 120 ? -25.682 -0.111 8.030 1.00 98.00 120 ILE A CA 1
ATOM 871 C C . ILE A 1 120 ? -25.512 0.491 9.425 1.00 98.00 120 ILE A C 1
ATOM 873 O O . ILE A 1 120 ? -26.308 0.190 10.314 1.00 98.00 120 ILE A O 1
ATOM 877 N N . ALA A 1 121 ? -24.523 1.368 9.610 1.00 97.06 121 ALA A N 1
ATOM 878 C CA . ALA A 1 121 ? -24.295 2.052 10.879 1.00 97.06 121 ALA A CA 1
ATOM 879 C C . ALA A 1 121 ? -25.528 2.864 11.310 1.00 97.06 121 ALA A C 1
ATOM 881 O O . ALA A 1 121 ? -25.949 2.792 12.462 1.00 97.06 121 ALA A O 1
ATOM 882 N N . PHE A 1 122 ? -26.168 3.567 10.370 1.00 97.44 122 PHE A N 1
ATOM 883 C CA . PHE A 1 122 ? -27.405 4.299 10.637 1.00 97.44 122 PHE A CA 1
ATOM 884 C C . PHE A 1 122 ? -28.559 3.379 11.072 1.00 97.44 122 PHE A C 1
ATOM 886 O O . PHE A 1 122 ? -29.280 3.685 12.023 1.00 97.44 122 PHE A O 1
ATOM 893 N N . ILE A 1 123 ? -28.734 2.233 10.407 1.00 97.12 123 ILE A N 1
ATOM 894 C CA . ILE A 1 123 ? -29.765 1.250 10.777 1.00 97.12 123 ILE A CA 1
ATOM 895 C C . ILE A 1 123 ? -29.484 0.669 12.167 1.00 97.12 123 ILE A C 1
ATOM 897 O O . ILE A 1 123 ? -30.406 0.537 12.971 1.00 97.12 123 ILE A O 1
ATOM 901 N N . GLN A 1 124 ? -28.225 0.343 12.468 1.00 95.75 124 GLN A N 1
ATOM 902 C CA . GLN A 1 124 ? -27.827 -0.175 13.777 1.00 95.75 124 GLN A CA 1
ATOM 903 C C . GLN A 1 124 ? -28.108 0.825 14.897 1.00 95.75 124 GLN A C 1
ATOM 905 O O . GLN A 1 124 ? -28.631 0.423 15.935 1.00 95.75 124 GLN A O 1
ATOM 910 N N . GLU A 1 125 ? -27.835 2.111 14.674 1.00 95.19 125 GLU A N 1
ATOM 911 C CA . GLU A 1 125 ? -28.137 3.164 15.645 1.00 95.19 125 GLU A CA 1
ATOM 912 C C . GLU A 1 125 ? -29.643 3.284 15.892 1.00 95.19 125 GLU A C 1
ATOM 914 O O . GLU A 1 125 ? -30.102 3.321 17.030 1.00 95.19 125 GLU A O 1
ATOM 919 N N . ARG A 1 126 ? -30.455 3.245 14.833 1.00 94.81 126 ARG A N 1
ATOM 920 C CA . ARG A 1 126 ? -31.912 3.292 14.986 1.00 94.81 126 ARG A CA 1
ATOM 921 C C . ARG A 1 126 ? -32.451 2.080 15.757 1.00 94.81 126 ARG A C 1
ATOM 923 O O . ARG A 1 126 ? -33.315 2.231 16.616 1.00 94.81 126 ARG A O 1
ATOM 930 N N . LEU A 1 127 ? -31.912 0.889 15.491 1.00 93.94 127 LEU A N 1
ATOM 931 C CA . LEU A 1 127 ? -32.281 -0.335 16.208 1.00 93.94 127 LEU A CA 1
ATOM 932 C C . LEU A 1 127 ? -31.801 -0.344 17.667 1.00 93.94 127 LEU A C 1
ATOM 934 O O . LEU A 1 127 ? -32.445 -0.976 18.506 1.00 93.94 127 LEU A O 1
ATOM 938 N N . SER A 1 128 ? -30.677 0.309 17.983 1.00 91.81 128 SER A N 1
ATOM 939 C CA . SER A 1 128 ? -30.153 0.388 19.353 1.00 91.81 128 SER A CA 1
ATOM 940 C C . SER A 1 128 ? -31.099 1.194 20.250 1.00 91.81 128 SER A C 1
ATOM 942 O O . SER A 1 128 ? -31.435 0.741 21.347 1.00 91.81 128 SER A O 1
ATOM 944 N N . ILE A 1 129 ? -31.614 2.312 19.731 1.00 88.50 129 ILE A N 1
ATOM 945 C CA . ILE A 1 129 ? -32.595 3.173 20.399 1.00 88.50 129 ILE A CA 1
ATOM 946 C C . ILE A 1 129 ? -33.894 2.403 20.664 1.00 88.50 129 ILE A C 1
ATOM 948 O O . ILE A 1 129 ? -34.403 2.421 21.785 1.00 88.50 129 ILE A O 1
ATOM 952 N N . ASP A 1 130 ? -34.400 1.665 19.672 1.00 87.69 130 ASP A N 1
ATOM 953 C CA . ASP A 1 130 ? -35.636 0.886 19.822 1.00 87.69 130 ASP A CA 1
ATOM 954 C C . ASP A 1 130 ? -35.482 -0.265 20.840 1.00 87.69 130 ASP A C 1
ATOM 956 O O . ASP A 1 130 ? -36.419 -0.579 21.580 1.00 87.69 130 ASP A O 1
ATOM 960 N N . ARG A 1 131 ? -34.294 -0.886 20.925 1.00 87.12 131 ARG A N 1
ATOM 961 C CA . ARG A 1 131 ? -34.008 -1.994 21.859 1.00 87.12 131 ARG A CA 1
ATOM 962 C C . ARG A 1 131 ? -33.805 -1.562 23.305 1.00 87.12 131 ARG A C 1
ATOM 964 O O . ARG A 1 131 ? -34.059 -2.370 24.195 1.00 87.12 131 ARG A O 1
ATOM 971 N N . GLN A 1 132 ? -33.343 -0.338 23.561 1.00 82.00 132 GLN A N 1
ATOM 972 C CA . GLN A 1 132 ? -33.092 0.125 24.931 1.00 82.00 132 GLN A CA 1
ATOM 973 C C . GLN A 1 132 ? -34.373 0.265 25.769 1.00 82.00 132 GLN A C 1
ATOM 975 O O . GLN A 1 132 ? -34.290 0.339 26.994 1.00 82.00 132 GLN A O 1
ATOM 980 N N . GLY A 1 133 ? -35.555 0.212 25.144 1.00 80.12 133 GLY A N 1
ATOM 981 C CA . GLY A 1 133 ? -36.828 0.369 25.836 1.00 80.12 133 GLY A CA 1
ATOM 982 C C . GLY A 1 133 ? -36.977 1.769 26.436 1.00 80.12 133 GLY A C 1
ATOM 983 O O . GLY A 1 133 ? -36.042 2.568 26.500 1.00 80.12 133 GLY A O 1
ATOM 984 N N . ARG A 1 134 ? -38.185 2.113 26.890 1.00 78.44 134 ARG A N 1
ATOM 985 C CA . ARG A 1 134 ? -38.325 3.323 27.709 1.00 78.44 134 ARG A CA 1
ATOM 986 C C . ARG A 1 134 ? -37.615 3.058 29.038 1.00 78.44 134 ARG A C 1
ATOM 988 O O . ARG A 1 134 ? -37.867 1.994 29.612 1.00 78.44 134 ARG A O 1
ATOM 995 N N . PRO A 1 135 ? -36.784 3.988 29.546 1.00 78.50 135 PRO A N 1
ATOM 996 C CA . PRO A 1 135 ? -36.266 3.893 30.903 1.00 78.50 135 PRO A CA 1
ATOM 997 C C . PRO A 1 135 ? -37.420 3.550 31.846 1.00 78.50 135 PRO A C 1
ATOM 999 O O . PRO A 1 135 ? -38.481 4.180 31.770 1.00 78.50 135 PRO A O 1
ATOM 1002 N N . GLY A 1 136 ? -37.247 2.513 32.670 1.00 81.94 136 GLY A N 1
ATOM 1003 C CA . GLY A 1 136 ? -38.263 2.126 33.645 1.00 81.94 136 GLY A CA 1
ATOM 1004 C C . GLY A 1 136 ? -38.678 3.347 34.464 1.00 81.94 136 GLY A C 1
ATOM 1005 O O . GLY A 1 136 ? -37.843 4.215 34.734 1.00 81.94 136 GLY A O 1
ATOM 1006 N N . GLN A 1 137 ? -39.964 3.443 34.825 1.00 79.31 137 GLN A N 1
ATOM 1007 C CA . GLN A 1 137 ? -40.409 4.521 35.706 1.00 79.31 137 GLN A CA 1
ATOM 1008 C C . GLN A 1 137 ? -39.484 4.545 36.928 1.00 79.31 137 GLN A C 1
ATOM 1010 O O . GLN A 1 137 ? -39.283 3.485 37.532 1.00 79.31 137 GLN A O 1
ATOM 1015 N N . PRO A 1 138 ? -38.888 5.705 37.267 1.00 79.81 138 PRO A N 1
ATOM 1016 C CA . PRO A 1 138 ? -38.072 5.817 38.461 1.00 79.81 138 PRO A CA 1
ATOM 1017 C C . PRO A 1 138 ? -38.862 5.240 39.632 1.00 79.81 138 PRO A C 1
ATOM 1019 O O . PRO A 1 138 ? -40.012 5.631 39.849 1.00 79.81 138 PRO A O 1
A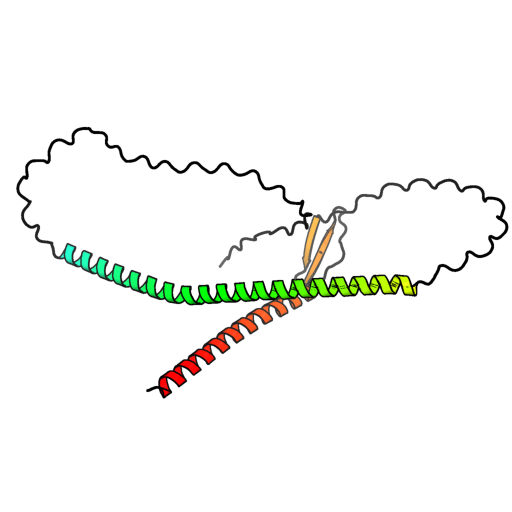TOM 1022 N N . GLY A 1 139 ? -38.276 4.273 40.343 1.00 79.94 139 GLY A N 1
ATOM 1023 C CA . GLY A 1 139 ? -38.907 3.724 41.537 1.00 79.94 139 GLY A CA 1
ATOM 1024 C C . GLY A 1 139 ? -39.287 4.860 42.483 1.00 79.94 139 GLY A C 1
ATOM 1025 O O . GLY A 1 139 ? -38.603 5.887 42.521 1.00 79.94 139 GLY A O 1
ATOM 1026 N N . LEU A 1 140 ? -40.387 4.691 43.224 1.00 68.38 140 LEU A N 1
ATOM 1027 C CA . LEU A 1 140 ? -40.794 5.648 44.251 1.00 68.38 140 LEU A CA 1
ATOM 1028 C C . LEU A 1 140 ? -39.573 5.983 45.106 1.00 68.38 140 LEU A C 1
ATOM 1030 O O . LEU A 1 140 ? -38.992 5.097 45.735 1.00 68.38 140 LEU A O 1
ATOM 1034 N N . ARG A 1 141 ? -39.161 7.254 45.063 1.00 73.38 141 ARG A N 1
ATOM 1035 C CA . ARG A 1 141 ? -37.998 7.751 45.793 1.00 73.38 141 ARG A CA 1
ATOM 1036 C C . ARG A 1 141 ? -38.181 7.347 47.253 1.00 73.38 141 ARG A C 1
ATOM 1038 O O . ARG A 1 141 ? -39.132 7.789 47.899 1.00 73.38 141 ARG A O 1
ATOM 1045 N N . GLY A 1 142 ? -37.315 6.462 47.750 1.00 71.94 142 GLY A N 1
ATOM 1046 C CA . GLY A 1 142 ? -37.258 6.173 49.178 1.00 71.94 142 GLY A CA 1
ATOM 1047 C C . GLY A 1 142 ? -37.104 7.494 49.925 1.00 71.94 142 GLY A C 1
ATOM 1048 O O . GLY A 1 142 ? -36.473 8.413 49.401 1.00 71.94 142 GLY A O 1
ATOM 1049 N N . ARG A 1 143 ? -37.718 7.621 51.109 1.00 64.44 143 ARG A N 1
ATOM 1050 C CA . ARG A 1 143 ? -37.528 8.811 51.950 1.00 64.44 143 ARG A CA 1
ATOM 1051 C C . ARG A 1 143 ? -36.030 9.070 52.050 1.00 64.44 143 ARG A C 1
ATOM 1053 O O . ARG A 1 143 ? -35.302 8.164 52.453 1.00 64.44 143 ARG A O 1
ATOM 1060 N N . ASP A 1 144 ? -35.601 10.257 51.624 1.00 66.75 144 ASP A N 1
ATOM 1061 C CA . ASP A 1 144 ? -34.191 10.622 51.640 1.00 66.75 144 ASP A CA 1
ATOM 1062 C C . ASP A 1 144 ? -33.674 10.371 53.067 1.00 66.75 144 ASP A C 1
ATOM 1064 O O . ASP A 1 144 ? -34.204 10.913 54.043 1.00 66.75 144 ASP A O 1
ATOM 1068 N N . GLY A 1 145 ? -32.687 9.481 53.200 1.00 68.88 145 GLY A N 1
ATOM 1069 C CA . GLY A 1 145 ? -31.930 9.380 54.440 1.00 68.88 145 GLY A CA 1
ATOM 1070 C C . GLY A 1 145 ? -31.296 10.743 54.736 1.00 68.88 145 GLY A C 1
ATOM 1071 O O . GLY A 1 145 ? -31.058 11.512 53.798 1.00 68.88 145 GLY A O 1
ATOM 1072 N N . PRO A 1 146 ? -31.035 11.078 56.011 1.00 70.75 146 PRO A N 1
ATOM 1073 C CA . PRO A 1 146 ? -30.378 12.335 56.344 1.00 70.75 146 PRO A CA 1
ATOM 1074 C C . PRO A 1 146 ? -29.112 12.490 55.482 1.00 70.75 146 PRO A C 1
ATOM 1076 O O . PRO A 1 146 ? -28.370 11.512 55.344 1.00 70.75 146 PRO A O 1
ATOM 1079 N N . PRO A 1 147 ? -28.877 13.665 54.865 1.00 71.75 147 PRO A N 1
ATOM 1080 C CA . PRO A 1 147 ? -27.722 13.884 54.009 1.00 71.75 147 PRO A CA 1
ATOM 1081 C C . PRO A 1 147 ? -26.447 13.452 54.728 1.00 71.75 147 PRO A C 1
ATOM 1083 O O . PRO A 1 147 ? -26.113 13.986 55.787 1.00 71.75 147 PRO A O 1
ATOM 1086 N N . GLY A 1 148 ? -25.754 12.462 54.164 1.00 71.88 148 GLY A N 1
ATOM 1087 C CA . GLY A 1 148 ? -24.433 12.089 54.644 1.00 71.88 148 GLY A CA 1
ATOM 1088 C C . GLY A 1 148 ? -23.527 13.314 54.595 1.00 71.88 148 GLY A C 1
ATOM 1089 O O . GLY A 1 148 ? -23.586 14.101 53.646 1.00 71.88 148 GLY A O 1
ATOM 1090 N N . VAL A 1 149 ? -22.713 13.494 55.632 1.00 74.25 149 VAL A N 1
ATOM 1091 C CA . VAL A 1 149 ? -21.730 14.579 55.689 1.00 74.25 149 VAL A CA 1
ATOM 1092 C C . VAL A 1 149 ? -20.886 14.503 54.418 1.00 74.25 149 VAL A C 1
ATOM 1094 O O . VAL A 1 149 ? -20.348 13.443 54.094 1.00 74.25 149 VAL A O 1
ATOM 1097 N N . ARG A 1 150 ? -20.830 15.597 53.650 1.00 76.75 150 AR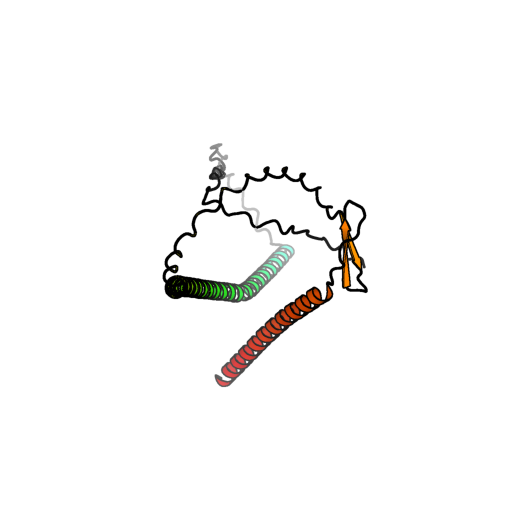G A N 1
ATOM 1098 C CA . ARG A 1 150 ? -20.042 15.660 52.417 1.00 76.75 150 ARG A CA 1
ATOM 1099 C C . ARG A 1 150 ? -18.599 15.323 52.777 1.00 76.75 150 ARG A C 1
ATOM 1101 O O . ARG A 1 150 ? -17.964 16.101 53.482 1.00 76.75 150 ARG A O 1
ATOM 1108 N N . GLY A 1 151 ? -18.113 14.173 52.312 1.00 77.44 151 GLY A N 1
ATOM 1109 C CA . GLY A 1 151 ? -16.712 13.807 52.479 1.00 77.44 151 GLY A CA 1
ATOM 1110 C C . GLY A 1 151 ? -15.827 14.918 51.926 1.00 77.44 151 GLY A C 1
ATOM 1111 O O . GLY A 1 151 ? -16.159 15.537 50.906 1.00 77.44 151 GLY A O 1
ATOM 1112 N N . GLU A 1 152 ? -14.732 15.205 52.620 1.00 80.12 152 GLU A N 1
ATOM 1113 C CA . GLU A 1 152 ? -13.748 16.164 52.141 1.00 80.12 152 GLU A CA 1
ATOM 1114 C C . GLU A 1 152 ? -13.277 15.734 50.748 1.00 80.12 152 GLU A C 1
ATOM 1116 O O . GLU A 1 152 ? -13.062 14.549 50.473 1.00 80.12 152 GLU A O 1
ATOM 1121 N N . ARG A 1 153 ? -13.189 16.694 49.821 1.00 80.25 153 ARG A N 1
ATOM 1122 C CA . ARG A 1 153 ? -12.637 16.429 48.492 1.00 80.25 153 ARG A CA 1
ATOM 1123 C C . ARG A 1 153 ? -11.204 15.953 48.712 1.00 80.25 153 ARG A C 1
ATOM 1125 O O . ARG A 1 153 ? -10.393 16.735 49.195 1.00 80.25 153 ARG A O 1
ATOM 1132 N N . GLY A 1 154 ? -10.923 14.704 48.340 1.00 82.69 154 GLY A N 1
ATOM 1133 C CA . GLY A 1 154 ? -9.575 14.153 48.408 1.00 82.69 154 GLY A CA 1
ATOM 1134 C C . GLY A 1 154 ? -8.577 15.083 47.725 1.00 82.69 154 GLY A C 1
ATOM 1135 O O . GLY A 1 154 ? -8.899 15.726 46.717 1.00 82.69 154 GLY A O 1
ATOM 1136 N N . GLU A 1 155 ? -7.388 15.186 48.305 1.00 85.38 155 GLU A N 1
ATOM 1137 C CA . GLU A 1 155 ? -6.314 15.995 47.750 1.00 85.38 155 GLU A CA 1
ATOM 1138 C C . GLU A 1 155 ? -6.042 15.580 46.299 1.00 85.38 155 GLU A C 1
ATOM 1140 O O . GLU A 1 155 ? -6.151 14.409 45.919 1.00 85.38 155 GLU A O 1
ATOM 1145 N N . ARG A 1 156 ? -5.735 16.563 45.449 1.00 86.75 156 ARG A N 1
ATOM 1146 C CA . ARG A 1 156 ? -5.336 16.283 44.070 1.00 86.75 156 ARG A CA 1
ATOM 1147 C C . ARG A 1 156 ? -4.054 15.453 44.135 1.00 86.75 156 ARG A C 1
ATOM 1149 O O . ARG A 1 156 ? -3.079 15.918 44.712 1.00 86.75 156 ARG A O 1
ATOM 1156 N N . GLY A 1 157 ? -4.067 14.265 43.530 1.00 88.31 157 GLY A N 1
ATOM 1157 C CA . GLY A 1 157 ? -2.877 13.420 43.458 1.00 88.31 157 GLY A CA 1
ATOM 1158 C C . GLY A 1 157 ? -1.686 14.174 42.865 1.00 88.31 157 GLY A C 1
ATOM 1159 O O . GLY A 1 157 ? -1.862 15.060 42.019 1.00 88.31 157 GLY A O 1
ATOM 1160 N N . GLU A 1 158 ? -0.483 13.834 43.321 1.00 88.19 158 GLU A N 1
ATOM 1161 C CA . GLU A 1 158 ? 0.737 14.430 42.786 1.00 88.19 158 GLU A CA 1
ATOM 1162 C C . GLU A 1 158 ? 0.848 14.188 41.269 1.00 88.19 158 GLU A C 1
ATOM 1164 O O . GLU A 1 158 ? 0.429 13.134 40.774 1.00 88.19 158 GLU A O 1
ATOM 1169 N N . PRO A 1 159 ? 1.408 15.144 40.505 1.00 89.50 159 PRO A N 1
ATOM 1170 C CA . PRO A 1 159 ? 1.734 14.922 39.104 1.00 89.50 159 PRO A CA 1
ATOM 1171 C C . PRO A 1 159 ? 2.595 13.665 38.935 1.00 89.50 159 PRO A C 1
ATOM 1173 O O . PRO A 1 159 ? 3.577 13.470 39.652 1.00 89.50 159 PRO A O 1
ATOM 1176 N N . GLY A 1 160 ? 2.238 12.816 37.969 1.00 90.38 160 GLY A N 1
ATOM 1177 C CA . GLY A 1 160 ? 3.011 11.615 37.666 1.00 90.38 160 GLY A CA 1
ATOM 1178 C C . GLY A 1 160 ? 4.454 11.956 37.287 1.00 90.38 160 GLY A C 1
ATOM 1179 O O . GLY A 1 160 ? 4.709 12.945 36.595 1.00 90.38 160 GLY A O 1
ATOM 1180 N N . ARG A 1 161 ? 5.406 11.128 37.732 1.00 89.25 161 ARG A N 1
ATOM 1181 C CA . ARG A 1 161 ? 6.807 11.251 37.308 1.00 89.25 161 ARG A CA 1
ATOM 1182 C C . ARG A 1 161 ? 6.910 11.042 35.787 1.00 89.25 161 ARG A C 1
ATOM 1184 O O . ARG A 1 161 ? 6.176 10.209 35.252 1.00 89.25 161 ARG A O 1
ATOM 1191 N N . PRO A 1 162 ? 7.806 11.764 35.090 1.00 89.25 162 PRO A N 1
ATOM 1192 C CA . PRO A 1 162 ? 8.028 11.560 33.662 1.00 89.25 162 PRO A CA 1
ATOM 1193 C C . PRO A 1 162 ? 8.464 10.115 33.386 1.00 89.25 162 PRO A C 1
ATOM 1195 O O . PRO A 1 162 ? 9.289 9.562 34.115 1.00 89.25 162 PRO A O 1
ATOM 1198 N N . ALA A 1 163 ? 7.892 9.505 32.346 1.00 90.88 163 ALA A N 1
ATOM 1199 C CA . ALA A 1 163 ? 8.227 8.141 31.954 1.00 90.88 163 ALA A CA 1
ATOM 1200 C C . ALA A 1 163 ? 9.666 8.065 31.398 1.00 90.88 163 ALA A C 1
ATOM 1202 O O . ALA A 1 163 ? 10.091 9.001 30.711 1.00 90.88 163 ALA A O 1
ATOM 1203 N N . PRO A 1 164 ? 10.412 6.972 31.652 1.00 93.88 164 PRO A N 1
ATOM 1204 C CA . PRO A 1 164 ? 11.730 6.763 31.058 1.00 93.88 164 PRO A CA 1
ATOM 1205 C C . PRO A 1 164 ? 11.660 6.765 29.525 1.00 93.88 164 PRO A C 1
ATOM 1207 O O . PRO A 1 164 ? 10.779 6.139 28.933 1.00 93.88 164 PRO A O 1
ATOM 1210 N N . ALA A 1 165 ? 12.593 7.461 28.877 1.00 94.94 165 ALA A N 1
ATOM 1211 C CA . ALA A 1 165 ? 12.669 7.535 27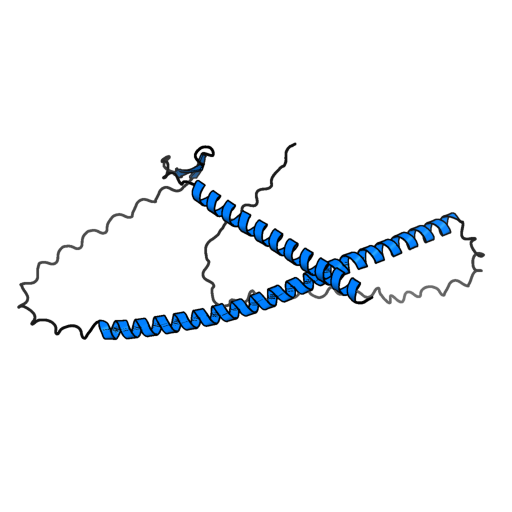.419 1.00 94.94 165 ALA A CA 1
ATOM 1212 C C . ALA A 1 165 ? 13.575 6.427 26.866 1.00 94.94 165 ALA A C 1
ATOM 1214 O O . ALA A 1 165 ? 14.556 6.057 27.505 1.00 94.94 165 ALA A O 1
ATOM 1215 N N . VAL A 1 166 ? 13.287 5.917 25.666 1.00 97.06 166 VAL A N 1
ATOM 1216 C CA . VAL A 1 166 ? 14.161 4.940 24.991 1.00 97.06 166 VAL A CA 1
ATOM 1217 C C . VAL A 1 166 ? 15.408 5.652 24.463 1.00 97.06 166 VAL A C 1
ATOM 1219 O O . VAL A 1 166 ? 15.287 6.589 23.674 1.00 97.06 166 VAL A O 1
ATOM 1222 N N . ILE A 1 167 ? 16.594 5.204 24.882 1.00 97.81 167 ILE A N 1
ATOM 1223 C CA . ILE A 1 167 ? 17.885 5.787 24.479 1.00 97.81 167 ILE A CA 1
ATOM 1224 C C . ILE A 1 167 ? 18.617 4.948 23.429 1.00 97.81 167 ILE A C 1
ATOM 1226 O O . ILE A 1 167 ? 19.292 5.501 22.563 1.00 97.81 167 ILE A O 1
ATOM 1230 N N . GLU A 1 168 ? 18.478 3.625 23.479 1.00 97.44 168 GLU A N 1
ATOM 1231 C CA . GLU A 1 168 ? 19.205 2.692 22.615 1.00 97.44 168 GLU A CA 1
ATOM 1232 C C . GLU A 1 168 ? 18.341 1.455 22.331 1.00 97.44 168 GLU A C 1
ATOM 1234 O O . GLU A 1 168 ? 17.525 1.049 23.157 1.00 97.44 168 GLU A O 1
ATOM 1239 N N . TRP A 1 169 ? 18.529 0.847 21.159 1.00 97.75 169 TRP A N 1
ATOM 1240 C 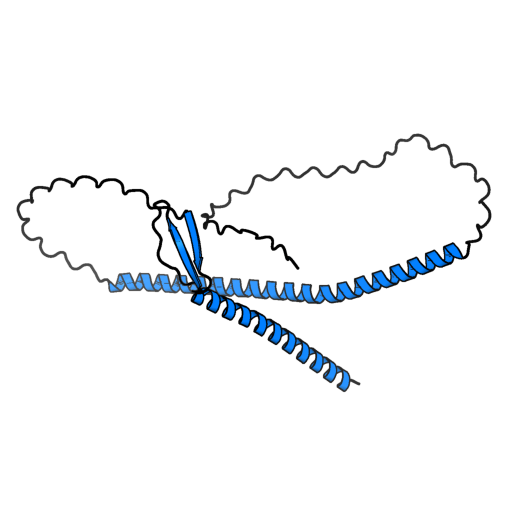CA . TRP A 1 169 ? 17.980 -0.464 20.818 1.00 97.75 169 TRP A CA 1
ATOM 1241 C C . TRP A 1 169 ? 19.124 -1.462 20.675 1.00 97.75 169 TRP A C 1
ATOM 1243 O O . TRP A 1 169 ? 20.047 -1.224 19.898 1.00 97.75 169 TRP A O 1
ATOM 1253 N N . ARG A 1 170 ? 19.051 -2.582 21.398 1.00 97.62 170 ARG A N 1
ATOM 1254 C CA . ARG A 1 170 ? 20.026 -3.676 21.334 1.00 97.62 170 ARG A CA 1
ATOM 1255 C C . ARG A 1 170 ? 19.436 -4.853 20.559 1.00 97.62 170 ARG A C 1
ATOM 1257 O O . ARG A 1 170 ? 18.574 -5.545 21.105 1.00 97.62 170 ARG A O 1
ATOM 1264 N N . PRO A 1 171 ? 19.830 -5.052 19.291 1.00 97.50 171 PRO A N 1
ATOM 1265 C CA . PRO A 1 171 ? 19.406 -6.210 18.521 1.00 97.50 171 PRO A CA 1
ATOM 1266 C C . PRO A 1 171 ? 20.207 -7.455 18.910 1.00 97.50 171 PRO A C 1
ATOM 1268 O O . PRO A 1 171 ? 21.429 -7.400 19.028 1.00 97.50 171 PRO A O 1
ATOM 1271 N N . ASP A 1 172 ? 19.506 -8.575 19.047 1.00 97.44 172 ASP A N 1
ATOM 1272 C CA . ASP A 1 172 ? 20.073 -9.917 19.134 1.00 97.44 172 ASP A CA 1
ATOM 1273 C C . ASP A 1 172 ? 19.700 -10.683 17.849 1.00 97.44 172 ASP A C 1
ATOM 1275 O O . ASP A 1 172 ? 18.548 -11.117 17.694 1.00 97.44 172 ASP A O 1
ATOM 1279 N N . PRO A 1 173 ? 20.639 -10.808 16.892 1.00 95.25 173 PRO A N 1
ATOM 1280 C CA . PRO A 1 173 ? 20.377 -11.450 15.611 1.00 95.25 173 PRO A CA 1
ATOM 1281 C C . PRO A 1 173 ? 20.219 -12.969 15.728 1.00 95.25 173 PRO A C 1
ATOM 1283 O O . PRO A 1 173 ? 19.563 -13.561 14.876 1.00 95.25 173 PRO A O 1
ATOM 1286 N N . GLU A 1 174 ? 20.776 -13.606 16.761 1.00 95.44 174 GLU A N 1
ATOM 1287 C CA . GLU A 1 174 ? 20.651 -15.055 16.946 1.00 95.44 174 GLU A CA 1
ATOM 1288 C C . GLU A 1 174 ? 19.236 -15.408 17.412 1.00 95.44 174 GLU A C 1
ATOM 1290 O O . GLU A 1 174 ? 18.593 -16.318 16.882 1.00 95.44 174 GLU A O 1
ATOM 1295 N N . ALA A 1 175 ? 18.710 -14.627 18.359 1.00 95.31 175 ALA A N 1
ATOM 1296 C CA . ALA A 1 175 ? 17.354 -14.799 18.868 1.00 95.31 175 ALA A CA 1
ATOM 1297 C C . ALA A 1 175 ? 16.274 -14.149 17.984 1.00 95.31 175 ALA A C 1
ATOM 1299 O O . ALA A 1 175 ? 15.086 -14.405 18.190 1.00 95.31 175 ALA A O 1
ATOM 1300 N N . PHE A 1 176 ? 16.655 -13.312 17.013 1.00 96.62 176 PHE A N 1
ATOM 1301 C CA . PHE A 1 176 ? 15.740 -12.434 16.273 1.00 96.62 176 PHE A CA 1
ATOM 1302 C C . PHE A 1 176 ? 14.888 -11.582 17.223 1.00 96.62 176 PHE A C 1
ATOM 1304 O O . PHE A 1 176 ? 13.666 -11.491 17.080 1.00 96.62 176 PHE A O 1
ATOM 1311 N N . THR A 1 177 ? 15.524 -10.973 18.224 1.00 97.69 177 THR A N 1
ATOM 1312 C CA . THR A 1 177 ? 14.848 -10.090 19.182 1.00 97.69 177 THR A CA 1
ATOM 1313 C C . THR A 1 177 ? 15.507 -8.719 19.226 1.00 97.69 177 THR A C 1
ATOM 1315 O O . THR A 1 177 ? 16.674 -8.557 18.874 1.00 97.69 177 THR A O 1
ATOM 1318 N N . ILE A 1 178 ? 14.751 -7.708 19.646 1.00 97.75 178 ILE A N 1
ATOM 1319 C CA . ILE A 1 178 ? 15.296 -6.395 19.999 1.00 97.75 178 ILE A CA 1
ATOM 1320 C C . ILE A 1 178 ? 14.879 -6.037 21.417 1.00 97.75 178 ILE A C 1
ATOM 1322 O O . ILE A 1 178 ? 13.741 -6.284 21.825 1.00 97.75 178 ILE A O 1
ATOM 1326 N N . GLN A 1 179 ? 15.794 -5.428 22.162 1.00 98.12 179 GLN A N 1
ATOM 1327 C CA . GLN A 1 179 ? 15.532 -4.931 23.505 1.00 98.12 179 GLN A CA 1
ATOM 1328 C C . GLN A 1 179 ? 15.790 -3.425 23.567 1.00 98.12 179 GLN A C 1
ATOM 1330 O O . GLN A 1 179 ? 16.840 -2.945 23.137 1.00 98.12 179 GLN A O 1
ATOM 1335 N N . ALA A 1 180 ? 14.827 -2.668 24.091 1.00 98.00 180 ALA A N 1
ATOM 1336 C CA . ALA A 1 180 ? 15.004 -1.242 24.340 1.00 98.00 180 ALA A CA 1
ATOM 1337 C C . ALA A 1 180 ? 15.839 -1.027 25.610 1.00 98.00 180 ALA A C 1
ATOM 1339 O O . ALA A 1 180 ? 15.619 -1.694 26.617 1.00 98.00 180 ALA A O 1
ATOM 1340 N N . VAL A 1 181 ? 16.751 -0.065 25.593 1.00 97.81 181 VAL A N 1
ATOM 1341 C CA . VAL A 1 181 ? 17.421 0.458 26.789 1.00 97.81 181 VAL A CA 1
ATOM 1342 C C . VAL A 1 181 ? 16.804 1.815 27.096 1.00 97.81 181 VAL A C 1
ATOM 1344 O O . VAL A 1 181 ? 16.679 2.661 26.205 1.00 97.81 181 VAL A O 1
ATOM 1347 N N . LEU A 1 182 ? 16.377 2.009 28.341 1.00 98.00 182 LEU A N 1
ATOM 1348 C CA . LEU A 1 182 ? 15.708 3.220 28.803 1.00 98.00 182 LEU A CA 1
ATOM 1349 C C . LEU A 1 182 ? 16.704 4.197 29.448 1.00 98.00 182 LEU A C 1
ATOM 1351 O O . LEU A 1 182 ? 17.815 3.833 29.832 1.00 98.00 182 LEU A O 1
ATOM 1355 N N . SER A 1 183 ? 16.304 5.462 29.573 1.00 96.88 183 SER A N 1
ATOM 1356 C CA . SER A 1 183 ? 17.129 6.558 30.099 1.00 96.88 183 SER A CA 1
ATOM 1357 C C . SER A 1 183 ? 17.548 6.387 31.561 1.00 96.88 183 SER A C 1
ATOM 1359 O O . SER A 1 183 ? 18.488 7.036 32.006 1.00 96.88 183 SER A O 1
ATOM 1361 N N . ASP A 1 184 ? 16.850 5.541 32.314 1.00 95.75 184 ASP A N 1
ATOM 1362 C CA . ASP A 1 184 ? 17.176 5.173 33.696 1.00 95.75 184 ASP A CA 1
ATOM 1363 C C . ASP A 1 184 ? 18.131 3.964 33.786 1.00 95.75 184 ASP A C 1
ATOM 1365 O O . ASP A 1 184 ? 18.435 3.492 34.880 1.00 95.75 184 ASP A O 1
ATOM 1369 N N . GLY A 1 185 ? 18.611 3.463 32.641 1.00 95.75 185 GLY A N 1
ATOM 1370 C CA . GLY A 1 185 ? 19.479 2.291 32.537 1.00 95.75 185 GLY A CA 1
ATOM 1371 C C . GLY A 1 185 ? 18.737 0.956 32.611 1.00 95.75 185 GLY A C 1
ATOM 1372 O O . GLY A 1 185 ? 19.363 -0.093 32.448 1.00 95.75 185 GLY A O 1
ATOM 1373 N N . SER A 1 186 ? 17.419 0.968 32.832 1.00 97.06 186 SER A N 1
ATOM 1374 C CA . SER A 1 186 ? 16.615 -0.247 32.779 1.00 97.06 186 SER A CA 1
ATOM 1375 C C . SER A 1 186 ? 16.458 -0.740 31.338 1.00 97.06 186 SER A C 1
ATOM 1377 O O . SER A 1 186 ? 16.625 0.002 30.365 1.00 97.06 186 SER A O 1
ATOM 1379 N N . THR A 1 187 ? 16.164 -2.029 31.196 1.00 97.62 187 THR A N 1
ATOM 1380 C CA . THR A 1 187 ? 15.904 -2.647 29.896 1.00 97.62 187 THR A CA 1
ATOM 1381 C C . THR A 1 187 ? 14.414 -2.915 29.744 1.00 97.62 187 THR A C 1
ATOM 1383 O O . THR A 1 187 ? 13.746 -3.392 30.660 1.00 97.62 187 THR A O 1
ATOM 1386 N N . GLY A 1 188 ? 13.883 -2.561 28.579 1.00 95.88 188 GLY A N 1
ATOM 1387 C CA . GLY A 1 188 ? 12.504 -2.815 28.200 1.00 95.88 188 GLY A CA 1
ATOM 1388 C C . GLY A 1 188 ? 12.242 -4.292 27.885 1.00 95.88 188 GLY A C 1
ATOM 1389 O O . GLY A 1 188 ? 13.166 -5.115 27.859 1.00 95.88 188 GLY A O 1
ATOM 1390 N N . PRO A 1 189 ? 10.972 -4.641 27.620 1.00 97.44 189 PRO A N 1
ATOM 1391 C CA . PRO A 1 189 ? 10.603 -5.990 27.212 1.00 97.44 189 PRO A CA 1
ATOM 1392 C C . PRO A 1 189 ? 11.284 -6.370 25.891 1.00 97.44 189 PRO A C 1
ATOM 1394 O O . PRO A 1 189 ? 11.480 -5.526 25.014 1.00 97.44 189 PRO A O 1
ATOM 1397 N N . MET A 1 190 ? 11.630 -7.651 25.746 1.00 97.12 190 MET A N 1
ATOM 1398 C CA . MET A 1 190 ? 12.179 -8.180 24.498 1.00 97.12 190 MET A CA 1
ATOM 1399 C C . MET A 1 190 ? 11.060 -8.305 23.465 1.00 97.12 190 MET A C 1
ATOM 1401 O O . MET A 1 190 ? 10.031 -8.931 23.721 1.00 97.12 190 MET A O 1
ATOM 1405 N N . ILE A 1 191 ? 11.264 -7.708 22.294 1.00 97.81 191 ILE A N 1
ATOM 1406 C CA . ILE A 1 191 ? 10.329 -7.773 21.173 1.00 97.81 191 ILE A CA 1
ATOM 1407 C C . ILE A 1 191 ? 10.856 -8.821 20.195 1.00 97.81 191 ILE A C 1
ATOM 1409 O O . ILE A 1 191 ? 11.959 -8.676 19.668 1.00 97.81 191 ILE A O 1
ATOM 1413 N N . ALA A 1 192 ? 10.079 -9.878 19.955 1.00 97.19 192 ALA A N 1
ATOM 1414 C CA . ALA A 1 192 ? 10.406 -10.893 18.960 1.00 97.19 192 ALA A CA 1
ATOM 1415 C C . ALA A 1 192 ? 10.124 -10.364 17.548 1.00 97.19 192 ALA A C 1
ATOM 1417 O O . ALA A 1 192 ? 9.002 -9.972 17.239 1.00 97.19 192 ALA A O 1
ATOM 1418 N N . LEU A 1 193 ? 11.143 -10.371 16.691 1.00 97.31 193 LEU A N 1
ATOM 1419 C CA . LEU A 1 193 ? 11.061 -9.903 15.306 1.00 97.31 193 LEU A CA 1
ATOM 1420 C C . LEU A 1 193 ? 10.806 -11.027 14.301 1.00 97.31 193 LEU A C 1
ATOM 1422 O O . LEU A 1 193 ? 10.522 -10.748 13.140 1.00 97.31 193 LEU A O 1
ATOM 1426 N N . ARG A 1 194 ? 10.878 -12.293 14.727 1.00 94.31 194 ARG A N 1
ATOM 1427 C CA . ARG A 1 194 ? 10.697 -13.456 13.844 1.00 94.31 194 ARG A CA 1
ATOM 1428 C C . ARG A 1 194 ? 9.386 -13.405 13.054 1.00 94.31 194 ARG A C 1
ATOM 1430 O O . ARG A 1 194 ? 9.418 -13.559 11.842 1.00 94.31 194 ARG A O 1
ATOM 1437 N N . SER A 1 195 ? 8.264 -13.115 13.713 1.00 93.44 195 SER A N 1
ATOM 1438 C CA . SER A 1 195 ? 6.956 -13.035 13.047 1.00 93.44 195 SER A CA 1
ATOM 1439 C C . SER A 1 195 ? 6.875 -11.903 12.020 1.00 93.44 195 SER A C 1
ATOM 1441 O O . SER A 1 195 ? 6.178 -12.032 11.017 1.00 93.44 195 SER A O 1
ATOM 1443 N N . LEU A 1 196 ? 7.596 -10.800 12.246 1.00 94.94 196 LEU A N 1
ATOM 1444 C CA . LEU A 1 196 ? 7.665 -9.691 11.298 1.00 94.94 196 LEU A CA 1
ATOM 1445 C C . LEU A 1 196 ? 8.455 -10.089 10.045 1.00 94.94 196 LEU A C 1
ATOM 1447 O O . LEU A 1 196 ? 8.026 -9.772 8.939 1.00 94.94 196 LEU A O 1
ATOM 1451 N N . PHE A 1 197 ? 9.577 -10.794 10.215 1.00 93.81 197 PHE A N 1
ATOM 1452 C CA . PHE A 1 197 ? 10.369 -11.293 9.089 1.00 93.81 197 PHE A CA 1
ATOM 1453 C C . PHE A 1 197 ? 9.628 -12.370 8.297 1.00 93.81 197 PHE A C 1
ATOM 1455 O O . PHE A 1 197 ? 9.569 -12.271 7.081 1.00 93.81 197 PHE A O 1
ATOM 1462 N N . GLU A 1 198 ? 8.963 -13.318 8.960 1.00 92.44 198 GLU A N 1
ATOM 1463 C CA . GLU A 1 198 ? 8.134 -14.325 8.280 1.00 92.44 198 GLU A CA 1
ATOM 1464 C C . GLU A 1 198 ? 7.007 -13.680 7.460 1.00 92.44 198 GLU A C 1
ATOM 1466 O O . GLU A 1 198 ? 6.755 -14.080 6.324 1.00 92.44 198 GLU A O 1
ATOM 1471 N N . ALA A 1 199 ? 6.353 -12.644 7.998 1.00 91.25 199 ALA A N 1
ATOM 1472 C CA . ALA A 1 199 ? 5.337 -11.895 7.264 1.00 91.25 199 ALA A CA 1
ATOM 1473 C C . ALA A 1 199 ? 5.923 -11.138 6.059 1.00 91.25 199 ALA A C 1
ATOM 1475 O O . ALA A 1 199 ? 5.278 -11.058 5.013 1.00 91.25 199 ALA A O 1
ATOM 1476 N N . TYR A 1 200 ? 7.134 -10.592 6.196 1.00 93.31 200 TYR A N 1
ATOM 1477 C CA . TYR A 1 200 ? 7.835 -9.919 5.106 1.00 93.31 200 TYR A CA 1
ATOM 1478 C C . TYR A 1 200 ? 8.244 -10.899 4.002 1.00 93.31 200 TYR A C 1
ATOM 1480 O O . TYR A 1 200 ? 7.956 -10.643 2.837 1.00 93.31 200 TYR A O 1
ATOM 1488 N N . ASP A 1 201 ? 8.840 -12.036 4.358 1.00 92.06 201 ASP A N 1
ATOM 1489 C CA . ASP A 1 201 ? 9.267 -13.061 3.403 1.00 92.06 201 ASP A CA 1
ATOM 1490 C C . ASP A 1 201 ? 8.064 -13.666 2.667 1.00 92.06 201 ASP A C 1
ATOM 1492 O O . ASP A 1 201 ? 8.096 -13.835 1.448 1.00 92.06 201 ASP A O 1
ATOM 1496 N N . ALA A 1 202 ? 6.957 -13.906 3.377 1.00 89.12 202 ALA A N 1
ATOM 1497 C CA . ALA A 1 202 ? 5.705 -14.334 2.759 1.00 89.12 202 ALA A CA 1
ATOM 1498 C C . ALA A 1 202 ? 5.164 -13.288 1.769 1.00 89.12 202 ALA A C 1
ATOM 1500 O O . ALA A 1 202 ? 4.700 -13.639 0.685 1.00 89.12 202 ALA A O 1
ATOM 1501 N N . ALA A 1 203 ? 5.235 -11.998 2.115 1.00 86.06 203 ALA A N 1
ATOM 1502 C CA . ALA A 1 203 ? 4.818 -10.923 1.221 1.00 86.06 203 ALA A CA 1
ATOM 1503 C C . ALA A 1 203 ? 5.740 -10.788 -0.003 1.00 86.06 203 ALA A C 1
ATOM 1505 O O . ALA A 1 203 ? 5.243 -10.563 -1.105 1.00 86.06 203 ALA A O 1
ATOM 1506 N N . ALA A 1 204 ? 7.052 -10.953 0.174 1.00 85.25 204 ALA A N 1
ATOM 1507 C CA . ALA A 1 204 ? 8.032 -10.915 -0.906 1.00 85.25 204 ALA A CA 1
ATOM 1508 C C . ALA A 1 204 ? 7.840 -12.084 -1.886 1.00 85.25 204 ALA A C 1
ATOM 1510 O O . ALA A 1 204 ? 7.773 -11.861 -3.090 1.00 85.25 204 ALA A O 1
ATOM 1511 N N . SER A 1 205 ? 7.621 -13.303 -1.379 1.00 90.25 205 SER A N 1
ATOM 1512 C CA . SER A 1 205 ? 7.336 -14.475 -2.223 1.00 90.25 205 SER A CA 1
ATOM 1513 C C . SER A 1 205 ? 6.090 -14.280 -3.095 1.00 90.25 205 SER A C 1
ATOM 1515 O O . SER A 1 205 ? 6.063 -14.715 -4.241 1.00 90.25 205 SER A O 1
ATOM 1517 N N . LEU A 1 206 ? 5.061 -13.596 -2.583 1.00 84.69 206 LEU A N 1
ATOM 1518 C CA . LEU A 1 206 ? 3.846 -13.304 -3.352 1.00 84.69 206 LEU A CA 1
ATOM 1519 C C . LEU A 1 206 ? 4.067 -12.293 -4.485 1.00 84.69 206 LEU A C 1
ATOM 1521 O O . LEU A 1 206 ? 3.306 -12.296 -5.454 1.00 84.69 206 LEU A O 1
ATOM 1525 N N . LEU A 1 207 ? 5.048 -11.398 -4.352 1.00 81.25 207 LEU A N 1
ATOM 1526 C CA . LEU A 1 207 ? 5.439 -10.486 -5.428 1.00 81.25 207 LEU A CA 1
ATOM 1527 C C . LEU A 1 207 ? 6.143 -11.262 -6.543 1.00 81.25 207 LEU A C 1
ATOM 1529 O O . LEU A 1 207 ? 5.734 -11.151 -7.697 1.00 81.25 207 LEU A O 1
ATOM 1533 N N . ASP A 1 208 ? 7.091 -12.128 -6.184 1.00 85.69 208 ASP A N 1
ATOM 1534 C CA . ASP A 1 208 ? 7.815 -12.958 -7.151 1.00 85.69 208 ASP A CA 1
ATOM 1535 C C . ASP A 1 208 ? 6.866 -13.897 -7.919 1.00 85.69 208 ASP A C 1
ATOM 1537 O O . ASP A 1 208 ? 6.936 -13.995 -9.146 1.00 85.69 208 ASP A O 1
ATOM 1541 N N . ASP A 1 209 ? 5.906 -14.526 -7.231 1.00 86.31 209 ASP A N 1
ATOM 1542 C CA . ASP A 1 209 ? 4.912 -15.402 -7.866 1.00 86.31 209 ASP A CA 1
ATOM 1543 C C . ASP A 1 209 ? 4.030 -14.656 -8.881 1.00 86.31 209 ASP A C 1
ATOM 1545 O O . ASP A 1 209 ? 3.653 -15.210 -9.919 1.00 86.31 209 ASP A O 1
ATOM 1549 N N . ARG A 1 210 ? 3.693 -13.389 -8.606 1.00 84.12 210 ARG A N 1
ATOM 1550 C CA . ARG A 1 210 ? 2.903 -12.554 -9.524 1.00 84.12 210 ARG A CA 1
ATOM 1551 C C . ARG A 1 210 ? 3.690 -12.179 -10.766 1.00 84.12 210 ARG A C 1
ATOM 1553 O O . ARG A 1 210 ? 3.136 -12.262 -11.862 1.00 84.12 210 ARG A O 1
ATOM 1560 N N . ASP A 1 211 ? 4.955 -11.819 -10.604 1.00 86.75 211 ASP A N 1
ATOM 1561 C CA . ASP A 1 211 ? 5.821 -11.455 -11.723 1.00 86.75 211 ASP A CA 1
ATOM 1562 C C . ASP A 1 211 ? 6.093 -12.676 -12.617 1.00 86.75 211 ASP A C 1
ATOM 1564 O O . ASP A 1 211 ? 5.999 -12.588 -13.844 1.00 86.75 211 ASP A O 1
ATOM 1568 N N . ILE A 1 212 ? 6.307 -13.856 -12.020 1.00 82.94 212 ILE A N 1
ATOM 1569 C CA . ILE A 1 212 ? 6.444 -15.122 -12.759 1.00 82.94 212 ILE A CA 1
ATOM 1570 C C . ILE A 1 212 ? 5.139 -15.487 -13.482 1.00 82.94 212 ILE A C 1
ATOM 1572 O O . ILE A 1 212 ? 5.175 -15.926 -14.638 1.00 82.94 212 ILE A O 1
ATOM 1576 N N . ALA A 1 213 ? 3.979 -15.310 -12.842 1.00 86.25 213 ALA A N 1
ATOM 1577 C CA . ALA A 1 213 ? 2.682 -15.579 -13.462 1.00 86.25 213 ALA A CA 1
ATOM 1578 C C . ALA A 1 213 ? 2.399 -14.631 -14.639 1.00 86.25 213 ALA A C 1
ATOM 1580 O O . ALA A 1 213 ? 1.925 -15.088 -15.682 1.00 86.25 213 ALA A O 1
ATOM 1581 N N . ALA A 1 214 ? 2.734 -13.344 -14.502 1.00 90.88 214 ALA A N 1
ATOM 1582 C CA . ALA A 1 214 ? 2.616 -12.356 -15.570 1.00 90.88 214 ALA A CA 1
ATOM 1583 C C . ALA A 1 214 ? 3.525 -12.709 -16.757 1.00 90.88 214 ALA A C 1
ATOM 1585 O O . ALA A 1 214 ? 3.038 -12.829 -17.881 1.00 90.88 214 ALA A O 1
ATOM 1586 N N . ALA A 1 215 ? 4.804 -13.005 -16.501 1.00 87.25 215 ALA A N 1
ATOM 1587 C CA . ALA A 1 215 ? 5.746 -13.428 -17.538 1.00 87.25 215 ALA A CA 1
ATOM 1588 C C . ALA A 1 215 ? 5.289 -14.719 -18.247 1.00 87.25 215 ALA A C 1
ATOM 1590 O O . ALA A 1 215 ? 5.382 -14.847 -19.469 1.00 87.25 215 ALA A O 1
ATOM 1591 N N . SER A 1 216 ? 4.733 -15.672 -17.493 1.00 87.38 216 SER A N 1
ATOM 1592 C CA . SER A 1 216 ? 4.194 -16.919 -18.049 1.00 87.38 216 SER A CA 1
ATOM 1593 C C . SER A 1 216 ? 2.947 -16.687 -18.909 1.00 87.38 216 SER A C 1
ATOM 1595 O O . SER A 1 216 ? 2.759 -17.375 -19.914 1.00 87.38 216 SER A O 1
ATOM 1597 N N . ALA A 1 217 ? 2.086 -15.738 -18.534 1.00 92.56 217 ALA A N 1
ATOM 1598 C CA . ALA A 1 217 ? 0.906 -15.366 -19.311 1.00 92.56 217 ALA A CA 1
ATOM 1599 C C . ALA A 1 217 ? 1.293 -14.675 -20.629 1.00 92.56 217 ALA A C 1
ATOM 1601 O O . ALA A 1 217 ? 0.755 -15.025 -21.679 1.00 92.56 217 ALA A O 1
ATOM 1602 N N . GLU A 1 218 ? 2.271 -13.766 -20.596 1.00 94.81 218 GLU A N 1
ATOM 1603 C CA . GLU A 1 218 ? 2.808 -13.114 -21.797 1.00 94.81 218 GLU A CA 1
ATOM 1604 C C . GLU A 1 218 ? 3.444 -14.124 -22.760 1.00 94.81 218 GLU A C 1
ATOM 1606 O O . GLU A 1 218 ? 3.160 -14.096 -23.959 1.00 94.81 218 GLU A O 1
ATOM 1611 N N . ALA A 1 219 ? 4.229 -15.074 -22.238 1.00 93.00 219 ALA A N 1
ATOM 1612 C CA . ALA A 1 219 ? 4.838 -16.133 -23.042 1.00 93.00 219 ALA A CA 1
ATOM 1613 C C . ALA A 1 219 ? 3.790 -17.021 -23.740 1.00 93.00 219 ALA A C 1
ATOM 1615 O O . ALA A 1 219 ? 3.963 -17.387 -24.904 1.00 93.00 219 ALA A O 1
ATOM 1616 N N . ARG A 1 220 ? 2.678 -17.345 -23.062 1.00 94.19 220 ARG A N 1
ATOM 1617 C CA . ARG A 1 220 ? 1.561 -18.092 -23.672 1.00 94.19 220 ARG A CA 1
ATOM 1618 C C . ARG A 1 220 ? 0.864 -17.281 -24.763 1.00 94.19 220 ARG A C 1
ATOM 1620 O O . ARG A 1 220 ? 0.633 -17.816 -25.842 1.00 94.19 220 ARG A O 1
ATOM 1627 N N . ALA A 1 221 ? 0.600 -15.999 -24.515 1.00 95.75 221 ALA A N 1
ATOM 1628 C CA . ALA A 1 221 ? -0.035 -15.115 -25.492 1.00 95.75 221 ALA A CA 1
ATOM 1629 C C . ALA A 1 221 ? 0.830 -14.898 -26.748 1.00 95.75 221 ALA A C 1
ATOM 1631 O O . ALA A 1 221 ? 0.303 -14.711 -27.844 1.00 95.75 221 ALA A O 1
ATOM 1632 N N . GLU A 1 222 ? 2.158 -14.901 -26.608 1.00 96.19 222 GLU A N 1
ATOM 1633 C CA . GLU A 1 222 ? 3.084 -14.851 -27.744 1.00 96.19 222 GLU A CA 1
ATOM 1634 C C . GLU A 1 222 ? 3.045 -16.145 -28.562 1.00 96.19 222 GLU A C 1
ATOM 1636 O O . GLU A 1 222 ? 2.956 -16.100 -29.788 1.00 96.19 222 GLU A O 1
ATOM 1641 N N . LEU A 1 223 ? 3.055 -17.301 -27.891 1.00 96.00 223 LEU A N 1
ATOM 1642 C CA . LEU A 1 223 ? 2.961 -18.594 -28.562 1.00 96.00 223 LEU A CA 1
ATOM 1643 C C . LEU A 1 223 ? 1.649 -18.718 -29.349 1.00 96.00 223 LEU A C 1
ATOM 1645 O O . LEU A 1 223 ? 1.670 -19.146 -30.501 1.00 96.00 223 LEU A O 1
ATOM 1649 N N . GLU A 1 224 ? 0.526 -18.293 -28.767 1.00 96.69 224 GLU A N 1
ATOM 1650 C CA . GLU A 1 224 ? -0.771 -18.258 -29.452 1.00 96.69 224 GLU A CA 1
ATOM 1651 C C . GLU A 1 224 ? -0.711 -17.382 -30.710 1.00 96.69 224 GLU A C 1
ATOM 1653 O O . GLU A 1 224 ? -1.030 -17.862 -31.801 1.00 96.69 224 GLU A O 1
ATOM 1658 N N . ARG A 1 225 ? -0.169 -16.159 -30.612 1.00 97.00 225 ARG A N 1
ATOM 1659 C CA . ARG A 1 225 ? 0.025 -15.268 -31.771 1.00 97.00 225 ARG A CA 1
ATOM 1660 C C . ARG A 1 225 ? 0.900 -15.888 -32.862 1.00 97.00 225 ARG A C 1
ATOM 1662 O O . ARG A 1 225 ? 0.604 -15.742 -34.050 1.00 97.00 225 ARG A O 1
ATOM 1669 N N . GLN A 1 226 ? 1.956 -16.611 -32.489 1.00 95.06 226 GLN A N 1
ATOM 1670 C CA . GLN A 1 226 ? 2.798 -17.329 -33.451 1.00 95.06 226 GLN A CA 1
ATOM 1671 C C . GLN A 1 226 ? 2.042 -18.470 -34.131 1.00 95.06 226 GLN A C 1
ATOM 1673 O O . GLN A 1 226 ? 2.153 -18.633 -35.348 1.00 95.06 226 GLN A O 1
ATOM 1678 N N . THR A 1 227 ? 1.247 -19.236 -33.377 1.00 96.06 227 THR A N 1
ATOM 1679 C CA . THR A 1 227 ? 0.441 -20.317 -33.954 1.00 96.06 227 THR A CA 1
ATOM 1680 C C . THR A 1 227 ? -0.615 -19.779 -34.915 1.00 96.06 227 THR A C 1
ATOM 1682 O O . THR A 1 227 ? -0.718 -20.287 -36.028 1.00 96.06 227 THR A O 1
ATOM 1685 N N . GLU A 1 228 ? -1.331 -18.712 -34.558 1.00 94.81 228 GLU A N 1
ATOM 1686 C CA . GLU A 1 228 ? -2.324 -18.077 -35.433 1.00 94.81 228 GLU A CA 1
ATOM 1687 C C . GLU A 1 228 ? -1.692 -17.543 -36.725 1.00 94.81 228 GLU A C 1
ATOM 1689 O O . GLU A 1 228 ? -2.207 -17.785 -37.816 1.00 94.81 228 GLU A O 1
ATOM 1694 N N . SER A 1 229 ? -0.530 -16.889 -36.625 1.00 93.94 229 SER A N 1
ATOM 1695 C CA . SER A 1 229 ? 0.224 -16.395 -37.786 1.00 93.94 229 SER A CA 1
ATOM 1696 C C . SER A 1 229 ? 0.704 -17.525 -38.704 1.00 93.94 229 SER A C 1
ATOM 1698 O O . SER A 1 229 ? 0.706 -17.381 -39.927 1.00 93.94 229 SER A O 1
ATOM 1700 N N . HIS A 1 230 ? 1.083 -18.670 -38.129 1.00 95.25 230 HIS A N 1
ATOM 1701 C CA . HIS A 1 230 ? 1.481 -19.850 -38.892 1.00 95.25 230 HIS A CA 1
ATOM 1702 C C . HIS A 1 230 ? 0.297 -20.495 -39.629 1.00 95.25 230 HIS A C 1
ATOM 1704 O O . HIS A 1 230 ? 0.471 -20.950 -40.754 1.00 95.25 230 HIS A O 1
ATOM 1710 N N . TRP A 1 231 ? -0.900 -20.522 -39.033 1.00 88.06 231 TRP A N 1
ATOM 1711 C CA . TRP A 1 231 ? -2.108 -21.069 -39.672 1.00 88.06 231 TRP A CA 1
ATOM 1712 C C . TRP A 1 231 ? -2.729 -20.147 -40.728 1.00 88.06 231 TRP A C 1
ATOM 1714 O O . TRP A 1 231 ? -3.494 -20.614 -41.568 1.00 88.06 231 TRP A O 1
ATOM 1724 N N . ALA A 1 232 ? -2.419 -18.851 -40.696 1.00 86.50 232 ALA A N 1
ATOM 1725 C CA . ALA A 1 232 ? -2.926 -17.875 -41.657 1.00 86.50 232 ALA A CA 1
ATOM 1726 C C . ALA A 1 232 ? -2.161 -17.845 -43.000 1.00 86.50 232 ALA A C 1
ATOM 1728 O O . ALA A 1 232 ? -2.545 -17.081 -43.889 1.00 86.50 232 ALA A O 1
ATOM 1729 N N . LYS A 1 233 ? -1.086 -18.630 -43.150 1.00 74.94 233 LYS A N 1
ATOM 1730 C CA . LYS A 1 233 ? -0.286 -18.761 -44.381 1.00 74.94 233 LYS A CA 1
ATOM 1731 C C . LYS A 1 233 ? -0.610 -20.049 -45.125 1.00 74.94 233 LYS A C 1
ATOM 1733 O O . LYS A 1 233 ? -0.628 -19.984 -46.373 1.00 74.94 233 LYS A O 1
#